Protein AF-0000000065871806 (afdb_homodimer)

Sequence (296 aa):
MTITQVKIKKLENFSGSLPEYATEHSAGMDLIAANEQPITIKAGEIQLIPTGIAIALPDSFEAQIRPRSGLAVKHGITVANSPGTIDADYRGEIKVILINLGKEDFVIEKGMRIAQMIIAKYERILWEESSSLTETMRGSGGFGSTGVMTITQVKIKKLENFSGSLPEYATEHSAGMDLIAANEQPITIKAGEIQLIPTGIAIALPDSFEAQIRPRSGLAVKHGITVANSPGTIDADYRGEIKVILINLGKEDFVIEKGMRIAQMIIAKYERILWEESSSLTETMRGSGGFGSTGV

Structure (mmCIF, N/CA/C/O backbone):
data_AF-0000000065871806-model_v1
#
loop_
_entity.id
_entity.type
_entity.pdbx_description
1 polymer "Deoxyuridine 5'-triphosphate nucleotidohydrolase"
#
loop_
_atom_site.group_PDB
_atom_site.id
_atom_site.type_symbol
_atom_site.label_atom_id
_atom_site.label_alt_id
_atom_site.label_comp_id
_atom_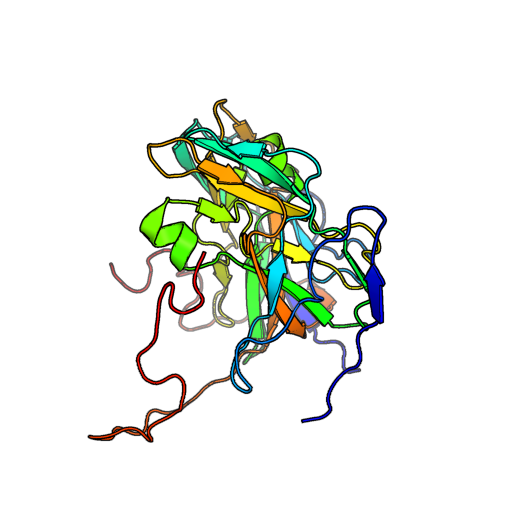site.label_asym_id
_atom_site.label_entity_id
_atom_site.label_seq_id
_atom_site.pdbx_PDB_ins_code
_atom_site.Cartn_x
_atom_site.Cartn_y
_atom_site.Cartn_z
_atom_site.occupancy
_atom_site.B_iso_or_equiv
_atom_site.auth_seq_id
_atom_site.auth_comp_id
_atom_site.auth_asym_id
_atom_site.auth_atom_id
_atom_site.pdbx_PDB_model_num
ATOM 1 N N . MET A 1 1 ? 26.094 -1.154 6.207 1 49.41 1 MET A N 1
ATOM 2 C CA . MET A 1 1 ? 24.906 -1.107 5.367 1 49.41 1 MET A CA 1
ATOM 3 C C . MET A 1 1 ? 25.016 -0.016 4.309 1 49.41 1 MET A C 1
ATOM 5 O O . MET A 1 1 ? 25.422 1.111 4.617 1 49.41 1 MET A O 1
ATOM 9 N N . THR A 1 2 ? 25.312 -0.424 3.105 1 59.78 2 THR A N 1
ATOM 10 C CA . THR A 1 2 ? 25.531 0.566 2.057 1 59.78 2 THR A CA 1
ATOM 11 C C . THR A 1 2 ? 24.359 1.535 1.977 1 59.78 2 THR A C 1
ATOM 13 O O . THR A 1 2 ? 23.203 1.113 1.952 1 59.78 2 THR A O 1
ATOM 16 N N . ILE A 1 3 ? 24.625 2.871 2.408 1 74.38 3 ILE A N 1
ATOM 17 C CA . ILE A 1 3 ? 23.609 3.924 2.359 1 74.38 3 ILE A CA 1
ATOM 18 C C . ILE A 1 3 ? 23.312 4.277 0.905 1 74.38 3 ILE A C 1
ATOM 20 O O . ILE A 1 3 ? 24.219 4.516 0.113 1 74.38 3 ILE A O 1
ATOM 24 N N . THR A 1 4 ? 22.078 4.02 0.419 1 86.06 4 THR A N 1
ATOM 25 C CA . THR A 1 4 ? 21.625 4.359 -0.923 1 86.06 4 THR A CA 1
ATOM 26 C C . THR A 1 4 ? 21.25 5.836 -1.013 1 86.06 4 THR A C 1
ATOM 28 O O . THR A 1 4 ? 20.547 6.359 -0.152 1 86.06 4 THR A O 1
ATOM 31 N N . GLN A 1 5 ? 21.844 6.516 -1.938 1 91.81 5 GLN A N 1
ATOM 32 C CA . GLN A 1 5 ? 21.547 7.93 -2.135 1 91.81 5 GLN A CA 1
ATOM 33 C C . GLN A 1 5 ? 20.281 8.109 -2.979 1 91.81 5 GLN A C 1
ATOM 35 O O . GLN A 1 5 ? 20.125 7.449 -4.008 1 91.81 5 GLN A O 1
ATOM 40 N N . VAL A 1 6 ? 19.391 8.938 -2.516 1 94.12 6 VAL A N 1
ATOM 41 C CA . VAL A 1 6 ? 18.156 9.242 -3.225 1 94.12 6 VAL A CA 1
ATOM 42 C C . VAL A 1 6 ? 18.062 10.742 -3.48 1 94.12 6 VAL A C 1
ATOM 44 O O . VAL A 1 6 ? 18.234 11.547 -2.562 1 94.12 6 VAL A O 1
ATOM 47 N N . LYS A 1 7 ? 17.875 11.125 -4.766 1 96.31 7 LYS A N 1
ATOM 48 C CA . LYS A 1 7 ? 17.688 12.539 -5.102 1 96.31 7 LYS A CA 1
ATOM 49 C C . LYS A 1 7 ? 16.312 13.031 -4.668 1 96.31 7 LYS A C 1
ATOM 51 O O . LYS A 1 7 ? 15.312 12.32 -4.824 1 96.31 7 LYS A O 1
ATOM 56 N N . ILE A 1 8 ? 16.25 14.195 -4.164 1 97.12 8 ILE A N 1
ATOM 57 C CA . ILE A 1 8 ? 15.008 14.836 -3.725 1 97.12 8 ILE A CA 1
ATOM 58 C C . ILE A 1 8 ? 14.969 16.281 -4.242 1 97.12 8 ILE A C 1
ATOM 60 O O . ILE A 1 8 ? 15.984 16.969 -4.227 1 97.12 8 ILE A O 1
ATOM 64 N N . LYS A 1 9 ? 13.75 16.672 -4.742 1 97.81 9 LYS A N 1
ATOM 65 C CA . LYS A 1 9 ? 13.523 18.031 -5.23 1 97.81 9 LYS A CA 1
ATOM 66 C C . LYS A 1 9 ? 12.5 18.766 -4.359 1 97.81 9 LYS A C 1
ATOM 68 O O . LYS A 1 9 ? 11.422 18.234 -4.082 1 97.81 9 LYS A O 1
ATOM 73 N N . LYS A 1 10 ? 12.875 19.969 -3.896 1 97.62 10 LYS A N 1
ATOM 74 C CA . LYS A 1 10 ? 11.922 20.859 -3.244 1 97.62 10 LYS A CA 1
ATOM 75 C C . LYS A 1 10 ? 11.086 21.609 -4.273 1 97.62 10 LYS A C 1
ATOM 77 O O . LYS A 1 10 ? 11.625 22.281 -5.16 1 97.62 10 LYS A O 1
ATOM 82 N N . LEU A 1 11 ? 9.828 21.516 -4.059 1 97.69 11 LEU A N 1
ATOM 83 C CA . LEU A 1 11 ? 8.938 22.203 -4.992 1 97.69 11 LEU A CA 1
ATOM 84 C C . LEU A 1 11 ? 8.562 23.594 -4.473 1 97.69 11 LEU A C 1
ATOM 86 O O . LEU A 1 11 ? 9.039 24.016 -3.414 1 97.69 11 LEU A O 1
ATOM 90 N N . GLU A 1 12 ? 7.723 24.297 -5.203 1 95.81 12 GLU A N 1
ATOM 91 C CA . GLU A 1 12 ? 7.402 25.688 -4.895 1 95.81 12 GLU A CA 1
ATOM 92 C C . GLU A 1 12 ? 6.703 25.812 -3.541 1 95.81 12 GLU A C 1
ATOM 94 O O . GLU A 1 12 ? 6.926 26.766 -2.803 1 95.81 12 GLU A O 1
ATOM 99 N N . ASN A 1 13 ? 5.953 24.797 -3.209 1 96 13 ASN A N 1
ATOM 100 C CA . ASN A 1 13 ? 5.152 24.859 -1.989 1 96 13 ASN A CA 1
ATOM 101 C C . ASN A 1 13 ? 5.867 24.203 -0.816 1 96 13 ASN A C 1
ATOM 103 O O . ASN A 1 13 ? 5.293 24.047 0.263 1 96 13 ASN A O 1
ATOM 107 N N . PHE A 1 14 ? 7.105 23.875 -1.05 1 94.5 14 PHE A N 1
ATOM 108 C CA . PHE A 1 14 ? 7.855 23.188 -0.009 1 94.5 14 PHE A CA 1
ATOM 109 C C . PHE A 1 14 ? 7.855 23.984 1.286 1 94.5 14 PHE A C 1
ATOM 111 O O . PHE A 1 14 ? 7.941 25.219 1.261 1 94.5 14 PHE A O 1
ATOM 118 N N . SER A 1 15 ? 7.738 23.172 2.412 1 87.12 15 SER A N 1
ATOM 119 C CA . SER A 1 15 ? 7.758 23.797 3.73 1 87.12 15 SER A CA 1
ATOM 120 C C . SER A 1 15 ? 8.57 22.969 4.723 1 87.12 15 SER A C 1
ATOM 122 O O . SER A 1 15 ? 8.508 21.75 4.711 1 87.12 15 SER A O 1
ATOM 124 N N . GLY A 1 16 ? 9.25 23.781 5.539 1 86 16 GLY A N 1
ATOM 125 C CA . GLY A 1 16 ? 9.93 23.094 6.633 1 86 16 GLY A CA 1
ATOM 126 C C . GLY A 1 16 ? 11.234 22.438 6.219 1 86 16 GLY A C 1
ATOM 127 O O . GLY A 1 16 ? 12.047 23.062 5.527 1 86 16 GLY A O 1
ATOM 128 N N . SER A 1 17 ? 11.445 21.266 6.734 1 88.88 17 SER A N 1
ATOM 129 C CA . SER A 1 17 ? 12.68 20.531 6.48 1 88.88 17 SER A CA 1
ATOM 130 C C . SER A 1 17 ? 12.422 19.297 5.617 1 88.88 17 SER A C 1
ATOM 132 O O . SER A 1 17 ? 11.273 18.859 5.488 1 88.88 17 SER A O 1
ATOM 134 N N . LEU A 1 18 ? 13.531 18.859 5.035 1 93.38 18 LEU A N 1
ATOM 135 C CA . LEU A 1 18 ? 13.438 17.594 4.324 1 93.38 18 LEU A CA 1
ATOM 136 C C . LEU A 1 18 ? 13.078 16.453 5.277 1 93.38 18 LEU A C 1
ATOM 138 O O . LEU A 1 18 ? 13.344 16.547 6.48 1 93.38 18 LEU A O 1
ATOM 142 N N . PRO A 1 19 ? 12.367 15.43 4.738 1 92.56 19 PRO A N 1
ATOM 143 C CA . PRO A 1 19 ? 12.078 14.281 5.598 1 92.56 19 PRO A CA 1
ATOM 144 C C . PRO A 1 19 ? 13.32 13.75 6.309 1 92.56 19 PRO A C 1
ATOM 146 O O . PRO A 1 19 ? 14.391 13.633 5.695 1 92.56 19 PRO A O 1
ATOM 149 N N . GLU A 1 20 ? 13.109 13.453 7.531 1 89 20 GLU A N 1
ATOM 150 C CA . GLU A 1 20 ? 14.234 12.992 8.336 1 89 20 GLU A CA 1
ATOM 151 C C . GLU A 1 20 ? 13.828 11.852 9.258 1 89 20 GLU A C 1
ATOM 153 O O . GLU A 1 20 ? 12.672 11.781 9.703 1 89 20 GLU A O 1
ATOM 158 N N . TYR A 1 21 ? 14.805 11.008 9.531 1 87.56 21 TYR A N 1
ATOM 159 C CA . TYR A 1 21 ? 14.617 9.977 10.539 1 87.56 21 TYR A CA 1
ATOM 160 C C . TYR A 1 21 ? 14.609 10.578 11.938 1 87.56 21 TYR A C 1
ATOM 162 O O . TYR A 1 21 ? 15.461 11.414 12.266 1 87.56 21 TYR A O 1
ATOM 170 N N . ALA A 1 22 ? 13.633 10.203 12.758 1 79.88 22 ALA A N 1
ATOM 171 C CA . ALA A 1 22 ? 13.578 10.734 14.125 1 79.88 22 ALA A CA 1
ATOM 172 C C . ALA A 1 22 ? 14.781 10.281 14.938 1 79.88 22 ALA A C 1
ATOM 174 O O . ALA A 1 22 ? 15.305 11.031 15.758 1 79.88 22 ALA A O 1
ATOM 175 N N . THR A 1 23 ? 15.188 9.062 14.766 1 78.56 23 THR A N 1
ATOM 176 C CA . THR A 1 23 ? 16.375 8.516 15.406 1 78.56 23 THR A CA 1
ATOM 177 C C . THR A 1 23 ? 17.172 7.672 14.422 1 78.56 23 THR A C 1
ATOM 179 O O . THR A 1 23 ? 16.703 7.379 13.32 1 78.56 23 THR A O 1
ATOM 182 N N . GLU A 1 24 ? 18.359 7.238 14.812 1 81.38 24 GLU A N 1
ATOM 183 C CA . GLU A 1 24 ? 19.203 6.402 13.969 1 81.38 24 GLU A CA 1
ATOM 184 C C . GLU A 1 24 ? 18.578 5.031 13.734 1 81.38 24 GLU A C 1
ATOM 186 O O . GLU A 1 24 ? 18.938 4.324 12.797 1 81.38 24 GLU A O 1
ATOM 191 N N . HIS A 1 25 ? 17.625 4.727 14.531 1 83.38 25 HIS A N 1
ATOM 192 C CA . HIS A 1 25 ? 17.031 3.402 14.43 1 83.38 25 HIS A CA 1
ATOM 193 C C . HIS A 1 25 ? 15.609 3.479 13.852 1 83.38 25 HIS A C 1
ATOM 195 O O . HIS A 1 25 ? 14.93 2.459 13.742 1 83.38 25 HIS A O 1
ATOM 201 N N . SER A 1 26 ? 15.25 4.695 13.484 1 84.31 26 SER A N 1
ATOM 202 C CA . SER A 1 26 ? 13.914 4.859 12.906 1 84.31 26 SER A CA 1
ATOM 203 C C . SER A 1 26 ? 13.836 4.25 11.516 1 84.31 26 SER A C 1
ATOM 205 O O . SER A 1 26 ? 14.773 4.367 10.719 1 84.31 26 SER A O 1
ATOM 207 N N . ALA A 1 27 ? 12.727 3.6 11.258 1 87.31 27 ALA A N 1
ATOM 208 C CA . ALA A 1 27 ? 12.508 3.039 9.922 1 87.31 27 ALA A CA 1
ATOM 209 C C . ALA A 1 27 ? 11.984 4.102 8.961 1 87.31 27 ALA A C 1
ATOM 211 O O . ALA A 1 27 ? 12.336 4.102 7.777 1 87.31 27 ALA A O 1
ATOM 212 N N . GLY A 1 28 ? 11.211 4.996 9.461 1 91.62 28 GLY A N 1
ATOM 213 C CA . GLY A 1 28 ? 10.523 5.938 8.594 1 91.62 28 GLY A CA 1
ATOM 214 C C . GLY A 1 28 ? 10.953 7.375 8.805 1 91.62 28 GLY A C 1
ATOM 215 O O . GLY A 1 28 ? 11.547 7.703 9.836 1 91.62 28 GLY A O 1
ATOM 216 N N . MET A 1 29 ? 10.648 8.227 7.746 1 94.19 29 MET A N 1
ATOM 217 C CA . MET A 1 29 ? 10.844 9.68 7.785 1 94.19 29 MET A CA 1
ATOM 218 C C . MET A 1 29 ? 9.5 10.406 7.801 1 94.19 29 MET A C 1
ATOM 220 O O . MET A 1 29 ? 8.602 10.078 7.023 1 94.19 29 MET A O 1
ATOM 224 N N . ASP A 1 30 ? 9.406 11.367 8.57 1 93.62 30 ASP A N 1
ATOM 225 C CA . ASP A 1 30 ? 8.148 12.102 8.656 1 93.62 30 ASP A CA 1
ATOM 226 C C . ASP A 1 30 ? 7.922 12.945 7.395 1 93.62 30 ASP A C 1
ATOM 228 O O . ASP A 1 30 ? 8.859 13.555 6.871 1 93.62 30 ASP A O 1
ATOM 232 N N . LEU A 1 31 ? 6.723 12.953 6.926 1 96.19 31 LEU A N 1
ATOM 233 C CA . LEU A 1 31 ? 6.289 13.82 5.84 1 96.19 31 LEU A CA 1
ATOM 234 C C . LEU A 1 31 ? 5.512 15.023 6.379 1 96.19 31 LEU A C 1
ATOM 236 O O . LEU A 1 31 ? 4.652 14.867 7.246 1 96.19 31 LEU A O 1
ATOM 240 N N . ILE A 1 32 ? 5.812 16.141 5.812 1 95.75 32 ILE A N 1
ATOM 241 C CA . ILE A 1 32 ? 5.266 17.391 6.312 1 95.75 32 ILE A CA 1
ATOM 242 C C . ILE A 1 32 ? 4.297 17.984 5.281 1 95.75 32 ILE A C 1
ATOM 244 O O . ILE A 1 32 ? 4.578 17.969 4.082 1 95.75 32 ILE A O 1
ATOM 248 N N . ALA A 1 33 ? 3.168 18.5 5.781 1 97.31 33 ALA A N 1
ATOM 249 C CA . ALA A 1 33 ? 2.172 19.125 4.922 1 97.31 33 ALA A CA 1
ATOM 250 C C . ALA A 1 33 ? 2.699 20.438 4.348 1 97.31 33 ALA A C 1
ATOM 252 O O . ALA A 1 33 ? 3.322 21.234 5.059 1 97.31 33 ALA A O 1
ATOM 253 N N . ALA A 1 34 ? 2.367 20.672 3.051 1 97.69 34 ALA A N 1
ATOM 254 C CA . ALA A 1 34 ? 2.842 21.875 2.373 1 97.69 34 ALA A CA 1
ATOM 255 C C . ALA A 1 34 ? 1.679 22.672 1.792 1 97.69 34 ALA A C 1
ATOM 257 O O . ALA A 1 34 ? 1.858 23.453 0.85 1 97.69 34 ALA A O 1
ATOM 258 N N . ASN A 1 35 ? 0.478 22.344 2.23 1 97.31 35 ASN A N 1
ATOM 259 C CA . ASN A 1 35 ? -0.676 23.109 1.754 1 97.31 35 ASN A CA 1
ATOM 260 C C . ASN A 1 35 ? -0.544 24.594 2.074 1 97.31 35 ASN A C 1
ATOM 262 O O . ASN A 1 35 ? -0.118 24.953 3.17 1 97.31 35 ASN A O 1
ATOM 266 N N . GLU A 1 36 ? -0.904 25.422 1.134 1 96.12 36 GLU A N 1
ATOM 267 C CA . GLU A 1 36 ? -0.811 26.875 1.305 1 96.12 36 GLU A CA 1
ATOM 268 C C . GLU A 1 36 ? -1.815 27.375 2.338 1 96.12 36 GLU A C 1
ATOM 270 O O . GLU A 1 36 ? -1.485 28.219 3.176 1 96.12 36 GLU A O 1
ATOM 275 N N . GLN A 1 37 ? -3.01 26.906 2.225 1 97.31 37 GLN A N 1
ATOM 276 C CA . GLN A 1 37 ? -4.074 27.219 3.172 1 97.31 37 GLN A CA 1
ATOM 277 C C . GLN A 1 37 ? -4.469 25.984 3.977 1 97.31 37 GLN A C 1
ATOM 279 O O . GLN A 1 37 ? -4.316 24.859 3.508 1 97.31 37 GLN A O 1
ATOM 284 N N . PRO A 1 38 ? -4.941 26.266 5.156 1 98.12 38 PRO A N 1
ATOM 285 C CA . PRO A 1 38 ? -5.41 25.125 5.941 1 98.12 38 PRO A CA 1
ATOM 286 C C . PRO A 1 38 ? -6.445 24.281 5.195 1 98.12 38 PRO A C 1
ATOM 288 O O . PRO A 1 38 ? -7.285 24.828 4.477 1 98.12 38 PRO A O 1
ATOM 291 N N . ILE A 1 39 ? -6.336 22.969 5.363 1 98.19 39 ILE A N 1
ATOM 292 C CA . ILE A 1 39 ? -7.285 22.047 4.762 1 98.19 39 ILE A CA 1
ATOM 293 C C . ILE A 1 39 ? -8.078 21.328 5.855 1 98.19 39 ILE A C 1
ATOM 295 O O . ILE A 1 39 ? -7.496 20.672 6.719 1 98.19 39 ILE A O 1
ATOM 299 N N . THR A 1 40 ? -9.344 21.422 5.844 1 98.62 40 THR A N 1
ATOM 300 C CA . THR A 1 40 ? -10.195 20.719 6.785 1 98.62 40 THR A CA 1
ATOM 301 C C . THR A 1 40 ? -10.609 19.359 6.227 1 98.62 40 THR A C 1
ATOM 303 O O . THR A 1 40 ? -11.094 19.266 5.094 1 98.62 40 THR A O 1
ATOM 306 N N . ILE A 1 41 ? -10.32 18.328 7.023 1 98 41 ILE A N 1
ATOM 307 C CA . ILE A 1 41 ? -10.852 17 6.719 1 98 41 ILE A CA 1
ATOM 308 C C . ILE A 1 41 ? -12.023 16.688 7.641 1 98 41 ILE A C 1
ATOM 310 O O . ILE A 1 41 ? -11.828 16.391 8.82 1 98 41 ILE A O 1
ATOM 314 N N . LYS A 1 42 ? -13.219 16.719 7.117 1 97.88 42 LYS A N 1
ATOM 315 C CA . LYS A 1 42 ? -14.391 16.406 7.93 1 97.88 42 LYS A CA 1
ATOM 316 C C . LYS A 1 42 ? -14.453 14.914 8.25 1 97.88 42 LYS A C 1
ATOM 318 O O . LYS A 1 42 ? -13.82 14.102 7.574 1 97.88 42 LYS A O 1
ATOM 323 N N . ALA A 1 43 ? -15.242 14.602 9.289 1 96.12 43 ALA A N 1
ATOM 324 C CA . ALA A 1 43 ? -15.438 13.188 9.617 1 96.12 43 ALA A CA 1
ATOM 325 C C . ALA A 1 43 ? -15.922 12.406 8.406 1 96.12 43 ALA A C 1
ATOM 327 O O . ALA A 1 43 ? -16.875 12.812 7.738 1 96.12 43 ALA A O 1
ATOM 328 N N . GLY A 1 44 ? -15.172 11.352 8.086 1 94.62 44 GLY A N 1
ATOM 329 C CA . GLY A 1 44 ? -15.57 10.492 6.984 1 94.62 44 GLY A CA 1
ATOM 330 C C . GLY A 1 44 ? -15.078 10.977 5.637 1 94.62 44 GLY A C 1
ATOM 331 O O . GLY A 1 44 ? -15.336 10.352 4.609 1 94.62 44 GLY A O 1
ATOM 332 N N . GLU A 1 45 ? -14.297 12.031 5.668 1 96.56 45 GLU A N 1
ATOM 333 C CA . GLU A 1 45 ? -13.867 12.609 4.395 1 96.56 45 GLU A CA 1
ATOM 334 C C . GLU A 1 45 ? -12.414 12.258 4.098 1 96.56 45 GLU A C 1
ATOM 336 O O . GLU A 1 45 ? -11.648 11.93 5.004 1 96.56 45 GLU A O 1
ATOM 341 N N . ILE A 1 46 ? -12.141 12.289 2.832 1 97 46 ILE A N 1
ATOM 342 C CA . ILE A 1 46 ? -10.797 12.055 2.318 1 97 46 ILE A CA 1
ATOM 343 C C . ILE A 1 46 ? -10.25 13.328 1.682 1 97 46 ILE A C 1
ATOM 345 O O . ILE A 1 46 ? -10.977 14.031 0.975 1 97 46 ILE A O 1
ATOM 349 N N . GLN A 1 47 ? -9.039 13.633 1.973 1 97.75 47 GLN A N 1
ATOM 350 C CA . GLN A 1 47 ? -8.359 14.766 1.362 1 97.75 47 GLN A CA 1
ATOM 351 C C . GLN A 1 47 ? -6.965 14.383 0.877 1 97.75 47 GLN A C 1
ATOM 353 O O . GLN A 1 47 ? -6.312 13.516 1.467 1 97.75 47 GLN A O 1
ATOM 358 N N . LEU A 1 48 ? -6.594 14.984 -0.217 1 97.56 48 LEU A N 1
ATOM 359 C CA . LEU A 1 48 ? -5.246 14.852 -0.755 1 97.56 48 LEU A CA 1
ATOM 360 C C . LEU A 1 48 ? -4.352 15.984 -0.274 1 97.56 48 LEU A C 1
ATOM 362 O O . LEU A 1 48 ? -4.598 17.156 -0.584 1 97.56 48 LEU A O 1
ATOM 366 N N . ILE A 1 49 ? -3.275 15.68 0.497 1 97.94 49 ILE A N 1
ATOM 367 C CA . ILE A 1 49 ? -2.447 16.703 1.129 1 97.94 49 ILE A CA 1
ATOM 368 C C . ILE A 1 49 ? -1.083 16.75 0.444 1 97.94 49 ILE A C 1
ATOM 370 O O . ILE A 1 49 ? -0.373 15.75 0.38 1 97.94 49 ILE A O 1
ATOM 374 N N . PRO A 1 50 ? -0.695 17.891 -0.058 1 98 50 PRO A N 1
ATOM 375 C CA . PRO A 1 50 ? 0.625 18.016 -0.68 1 98 50 PRO A CA 1
ATOM 376 C C . PRO A 1 50 ? 1.759 18.047 0.343 1 98 50 PRO A C 1
ATOM 378 O O . PRO A 1 50 ? 1.554 18.453 1.488 1 98 50 PRO A O 1
ATOM 381 N N . THR A 1 51 ? 2.969 17.609 -0.085 1 97.88 51 THR A N 1
ATOM 382 C CA . THR A 1 51 ? 4.117 17.609 0.814 1 97.88 51 THR A CA 1
ATOM 383 C C . THR A 1 51 ? 5.199 18.547 0.309 1 97.88 51 THR A C 1
ATO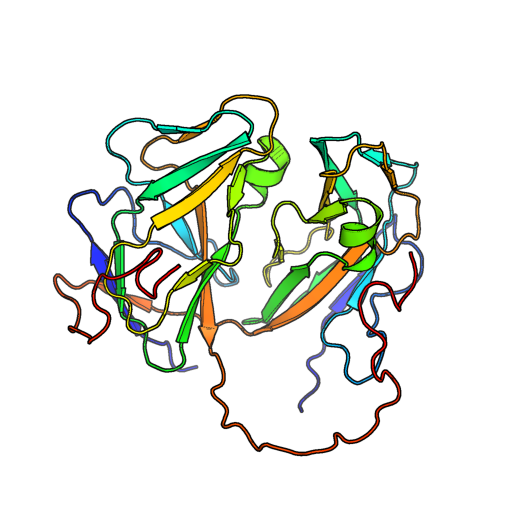M 385 O O . THR A 1 51 ? 6.164 18.844 1.022 1 97.88 51 THR A O 1
ATOM 388 N N . GLY A 1 52 ? 5.082 18.953 -0.985 1 97.81 52 GLY A N 1
ATOM 389 C CA . GLY A 1 52 ? 6.023 19.906 -1.534 1 97.81 52 GLY A CA 1
ATOM 390 C C . GLY A 1 52 ? 7.344 19.281 -1.952 1 97.81 52 GLY A C 1
ATOM 391 O O . GLY A 1 52 ? 8.336 19.984 -2.15 1 97.81 52 GLY A O 1
ATOM 392 N N . ILE A 1 53 ? 7.387 17.922 -2.057 1 97.62 53 ILE A N 1
ATOM 393 C CA . ILE A 1 53 ? 8.648 17.281 -2.436 1 97.62 53 ILE A CA 1
ATOM 394 C C . ILE A 1 53 ? 8.398 16.281 -3.553 1 97.62 53 ILE A C 1
ATOM 396 O O . ILE A 1 53 ? 7.293 15.75 -3.688 1 97.62 53 ILE A O 1
ATOM 400 N N . ALA A 1 54 ? 9.352 16.062 -4.355 1 98.06 54 ALA A N 1
ATOM 401 C CA . ALA A 1 54 ? 9.453 15 -5.348 1 98.06 54 ALA A CA 1
ATOM 402 C C . ALA A 1 54 ? 10.781 14.258 -5.211 1 98.06 54 ALA A C 1
ATOM 404 O O . ALA A 1 54 ? 11.805 14.852 -4.863 1 98.06 54 ALA A O 1
ATOM 405 N N . ILE A 1 55 ? 10.797 12.992 -5.469 1 96.88 55 ILE A N 1
ATOM 406 C CA . ILE A 1 55 ? 12.016 12.211 -5.273 1 96.88 55 ILE A CA 1
ATOM 407 C C . ILE A 1 55 ? 12.281 11.359 -6.512 1 96.88 55 ILE A C 1
ATOM 409 O O . ILE A 1 55 ? 11.398 11.18 -7.352 1 96.88 55 ILE A O 1
ATOM 413 N N . ALA A 1 56 ? 13.531 10.906 -6.617 1 96.56 56 ALA A N 1
ATOM 414 C CA . ALA A 1 56 ? 13.953 9.938 -7.625 1 96.56 56 ALA A CA 1
ATOM 415 C C . ALA A 1 56 ? 14.586 8.711 -6.977 1 96.56 56 ALA A C 1
ATOM 417 O O . ALA A 1 56 ? 15.781 8.719 -6.66 1 96.56 56 ALA A O 1
ATOM 418 N N . LEU A 1 57 ? 13.773 7.695 -6.812 1 94.75 57 LEU A N 1
ATOM 419 C CA . LEU A 1 57 ? 14.258 6.457 -6.211 1 94.75 57 LEU A CA 1
ATOM 420 C C . LEU A 1 57 ? 15.047 5.633 -7.223 1 94.75 57 LEU A C 1
ATOM 422 O O . LEU A 1 57 ? 14.742 5.656 -8.414 1 94.75 57 LEU A O 1
ATOM 426 N N . PRO A 1 58 ? 16.109 4.953 -6.746 1 92.94 58 PRO A N 1
ATOM 427 C CA . PRO A 1 58 ? 16.766 4.008 -7.652 1 92.94 58 PRO A CA 1
ATOM 428 C C . PRO A 1 58 ? 15.875 2.832 -8.039 1 92.94 58 PRO A C 1
ATOM 430 O O . PRO A 1 58 ? 14.875 2.57 -7.367 1 92.94 58 PRO A O 1
ATOM 433 N N . ASP A 1 59 ? 16.297 2.18 -9.086 1 90.19 59 ASP A N 1
ATOM 434 C CA . ASP A 1 59 ? 15.57 0.977 -9.492 1 90.19 59 ASP A CA 1
ATOM 435 C C . ASP A 1 59 ? 15.492 -0.031 -8.344 1 90.19 59 ASP A C 1
ATOM 437 O O . ASP A 1 59 ? 16.422 -0.143 -7.547 1 90.19 59 ASP A O 1
ATOM 441 N N . SER A 1 60 ? 14.344 -0.708 -8.188 1 91 60 SER A N 1
ATOM 442 C CA . SER A 1 60 ? 14.109 -1.795 -7.238 1 91 60 SER A CA 1
ATOM 443 C C . SER A 1 60 ? 13.75 -1.258 -5.859 1 91 60 SER A C 1
ATOM 445 O O . SER A 1 60 ? 13.648 -2.021 -4.895 1 91 60 SER A O 1
ATOM 447 N N . PHE A 1 61 ? 13.664 0.086 -5.852 1 93.81 61 PHE A N 1
ATOM 448 C CA . PHE A 1 61 ? 13.211 0.695 -4.605 1 93.81 61 PHE A CA 1
ATOM 449 C C . PHE A 1 61 ? 11.812 1.276 -4.762 1 93.81 61 PHE A C 1
ATOM 451 O O . PHE A 1 61 ? 11.414 1.663 -5.863 1 93.81 61 PHE A O 1
ATOM 458 N N . GLU A 1 62 ? 11.102 1.245 -3.643 1 95.5 62 GLU A N 1
ATOM 459 C CA . GLU A 1 62 ? 9.836 1.961 -3.5 1 95.5 62 GLU A CA 1
ATOM 460 C C . GLU A 1 62 ? 9.805 2.77 -2.205 1 95.5 62 GLU A C 1
ATOM 462 O O . GLU A 1 62 ? 10.609 2.537 -1.302 1 95.5 62 GLU A O 1
ATOM 467 N N . ALA A 1 63 ? 8.938 3.783 -2.254 1 96.44 63 ALA A N 1
ATOM 468 C CA . ALA A 1 63 ? 8.594 4.438 -0.997 1 96.44 63 ALA A CA 1
ATOM 469 C C . ALA A 1 63 ? 7.191 4.035 -0.54 1 96.44 63 ALA A C 1
ATOM 471 O O . ALA A 1 63 ? 6.266 3.953 -1.351 1 96.44 63 ALA A O 1
ATOM 472 N N . GLN A 1 64 ? 7.031 3.693 0.732 1 97.38 64 GLN A N 1
ATOM 473 C CA . GLN A 1 64 ? 5.758 3.391 1.373 1 97.38 64 GLN A CA 1
ATOM 474 C C . GLN A 1 64 ? 5.297 4.547 2.256 1 97.38 64 GLN A C 1
ATOM 476 O O . GLN A 1 64 ? 6.02 4.969 3.16 1 97.38 64 GLN A O 1
ATOM 481 N N . ILE A 1 65 ? 4.141 5.055 1.922 1 97.62 65 ILE A N 1
ATOM 482 C CA . ILE A 1 65 ? 3.545 6.094 2.75 1 97.62 65 ILE A CA 1
ATOM 483 C C . ILE A 1 65 ? 2.652 5.461 3.814 1 97.62 65 ILE A C 1
ATOM 485 O O . ILE A 1 65 ? 1.676 4.781 3.49 1 97.62 65 ILE A O 1
ATOM 489 N N . ARG A 1 66 ? 2.955 5.746 5.109 1 97 66 ARG A N 1
ATOM 490 C CA . ARG A 1 66 ? 2.279 5.09 6.223 1 97 66 ARG A CA 1
ATOM 491 C C . ARG A 1 66 ? 1.744 6.117 7.219 1 97 66 ARG A C 1
ATOM 493 O O . ARG A 1 66 ? 2.246 7.242 7.289 1 97 66 ARG A O 1
ATOM 500 N N . PRO A 1 67 ? 0.696 5.727 7.945 1 96.31 67 PRO A N 1
ATOM 501 C CA . PRO A 1 67 ? 0.122 6.648 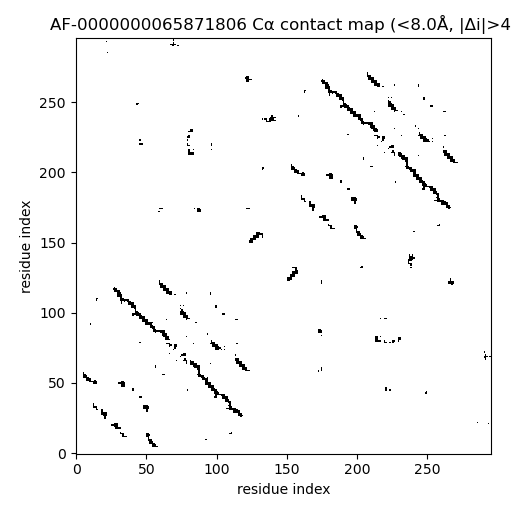8.93 1 96.31 67 PRO A CA 1
ATOM 502 C C . PRO A 1 67 ? 1.053 6.902 10.109 1 96.31 67 PRO A C 1
ATOM 504 O O . PRO A 1 67 ? 1.96 6.109 10.367 1 96.31 67 PRO A O 1
ATOM 507 N N . ARG A 1 68 ? 0.778 8.047 10.703 1 92.19 68 ARG A N 1
ATOM 508 C CA . ARG A 1 68 ? 1.381 8.305 12.008 1 92.19 68 ARG A CA 1
ATOM 509 C C . ARG A 1 68 ? 0.486 7.793 13.133 1 92.19 68 ARG A C 1
ATOM 511 O O . ARG A 1 68 ? -0.697 8.133 13.195 1 92.19 68 ARG A O 1
ATOM 518 N N . SER A 1 69 ? 1.079 7.121 14.016 1 90.12 69 SER A N 1
ATOM 519 C CA . SER A 1 69 ? 0.298 6.531 15.094 1 90.12 69 SER A CA 1
ATOM 520 C C . SER A 1 69 ? -0.378 7.609 15.938 1 90.12 69 SER A C 1
ATOM 522 O O . SER A 1 69 ? -1.532 7.453 16.344 1 90.12 69 SER A O 1
ATOM 524 N N . GLY A 1 70 ? 0.283 8.688 16.219 1 88.19 70 GLY A N 1
ATOM 525 C CA . GLY A 1 70 ? -0.276 9.75 17.031 1 88.19 70 GLY A CA 1
ATOM 526 C C . GLY A 1 70 ? -1.525 10.375 16.438 1 88.19 70 GLY A C 1
ATOM 527 O O . GLY A 1 70 ? -2.504 10.617 17.141 1 88.19 70 GLY A O 1
ATOM 528 N N . LEU A 1 71 ? -1.535 10.617 15.18 1 92.44 71 LEU A N 1
ATOM 529 C CA . LEU A 1 71 ? -2.693 11.188 14.5 1 92.44 71 LEU A CA 1
ATOM 530 C C . LEU A 1 71 ? -3.855 10.195 14.484 1 92.44 71 LEU A C 1
ATOM 532 O O . LEU A 1 71 ? -5.012 10.594 14.648 1 92.44 71 LEU A O 1
ATOM 536 N N . ALA A 1 72 ? -3.465 8.938 14.328 1 92.94 72 ALA A N 1
ATOM 537 C CA . ALA A 1 72 ? -4.492 7.906 14.258 1 92.94 72 ALA A CA 1
ATOM 538 C C . ALA A 1 72 ? -5.18 7.715 15.602 1 92.94 72 ALA A C 1
ATOM 540 O O . ALA A 1 72 ? -6.41 7.73 15.688 1 92.94 72 ALA A O 1
ATOM 541 N N . VAL A 1 73 ? -4.418 7.57 16.656 1 91.31 73 VAL A N 1
ATOM 542 C CA . VAL A 1 73 ? -4.969 7.238 17.953 1 91.31 73 VAL A CA 1
ATOM 543 C C . VAL A 1 73 ? -5.711 8.445 18.531 1 91.31 73 VAL A C 1
ATOM 545 O O . VAL A 1 73 ? -6.785 8.305 19.109 1 91.31 73 VAL A O 1
ATOM 548 N N . LYS A 1 74 ? -5.215 9.656 18.266 1 91.88 74 LYS A N 1
ATOM 549 C CA . LYS A 1 74 ? -5.773 10.844 18.891 1 91.88 74 LYS A CA 1
ATOM 550 C C . LYS A 1 74 ? -6.941 11.406 18.094 1 91.88 74 LYS A C 1
ATOM 552 O O . LYS A 1 74 ? -7.902 11.922 18.656 1 91.88 74 LYS A O 1
ATOM 557 N N . HIS A 1 75 ? -6.852 11.273 16.766 1 95 75 HIS A N 1
ATOM 558 C CA . HIS A 1 75 ? -7.801 12.031 15.953 1 95 75 HIS A CA 1
ATOM 559 C C . HIS A 1 75 ? -8.477 11.141 14.914 1 95 75 HIS A C 1
ATOM 561 O O . HIS A 1 75 ? -9.383 11.586 14.203 1 95 75 HIS A O 1
ATOM 567 N N . GLY A 1 76 ? -8.047 9.922 14.758 1 96.12 76 GLY A N 1
ATOM 568 C CA . GLY A 1 76 ? -8.609 9.031 13.758 1 96.12 76 GLY A CA 1
ATOM 569 C C . GLY A 1 76 ? -8.141 9.336 12.352 1 96.12 76 GLY A C 1
ATOM 570 O O . GLY A 1 76 ? -8.773 8.922 11.375 1 96.12 76 GLY A O 1
ATOM 571 N N . ILE A 1 77 ? -7.07 10.102 12.258 1 96.62 77 ILE A N 1
ATOM 572 C CA . ILE A 1 77 ? -6.52 10.461 10.953 1 96.62 77 ILE A CA 1
ATOM 573 C C . ILE A 1 77 ? -5.547 9.383 10.492 1 96.62 77 ILE A C 1
ATOM 575 O O . ILE A 1 77 ? -4.594 9.047 11.203 1 96.62 77 ILE A O 1
ATOM 579 N N . THR A 1 78 ? -5.824 8.836 9.344 1 96.94 78 THR A N 1
ATOM 580 C CA . THR A 1 78 ? -4.957 7.793 8.812 1 96.94 78 THR A CA 1
ATOM 581 C C . THR A 1 78 ? -4.812 7.926 7.301 1 96.94 78 THR A C 1
ATOM 583 O O . THR A 1 78 ? -5.398 8.828 6.691 1 96.94 78 THR A O 1
ATOM 586 N N . VAL A 1 79 ? -3.906 7.18 6.727 1 97.62 79 VAL A N 1
ATOM 587 C CA . VAL A 1 79 ? -3.684 7.145 5.285 1 97.62 79 VAL A CA 1
ATOM 588 C C . VAL A 1 79 ? -4.672 6.18 4.633 1 97.62 79 VAL A C 1
ATOM 590 O O . VAL A 1 79 ? -4.691 4.988 4.953 1 97.62 79 VAL A O 1
ATOM 593 N N . ALA A 1 80 ? -5.441 6.672 3.697 1 95.75 80 ALA A N 1
ATOM 594 C CA . ALA A 1 80 ? -6.566 5.93 3.135 1 95.75 80 ALA A CA 1
ATOM 595 C C . ALA A 1 80 ? -6.082 4.73 2.326 1 95.75 80 ALA A C 1
ATOM 597 O O . ALA A 1 80 ? -6.785 3.721 2.223 1 95.75 80 ALA A O 1
ATOM 598 N N . ASN A 1 81 ? -4.945 4.836 1.78 1 96 81 ASN A N 1
ATOM 599 C CA . ASN A 1 81 ? -4.383 3.768 0.96 1 96 81 ASN A CA 1
ATOM 600 C C . ASN A 1 81 ? -3.092 3.217 1.562 1 96 81 ASN A C 1
ATOM 602 O O . ASN A 1 81 ? -2.145 2.912 0.837 1 96 81 ASN A O 1
ATOM 606 N N . SER A 1 82 ? -3.041 3.053 2.789 1 94.94 82 SER A N 1
ATOM 607 C CA . SER A 1 82 ? -1.843 2.611 3.496 1 94.94 82 SER A CA 1
ATOM 608 C C . SER A 1 82 ? -1.552 1.14 3.223 1 94.94 82 SER A C 1
ATOM 610 O O . SER A 1 82 ? -2.43 0.288 3.379 1 94.94 82 SER A O 1
ATOM 612 N N . PRO A 1 83 ? -0.322 0.746 3.018 1 96.62 83 PRO A N 1
ATOM 613 C CA . PRO A 1 83 ? 0.695 1.712 2.598 1 96.62 83 PRO A CA 1
ATOM 614 C C . PRO A 1 83 ? 0.452 2.248 1.188 1 96.62 83 PRO A C 1
ATOM 616 O O . PRO A 1 83 ? 0.035 1.498 0.302 1 96.62 83 PRO A O 1
ATOM 619 N N . GLY A 1 84 ? 0.543 3.547 1.087 1 96.44 84 GLY A N 1
ATOM 620 C CA . GLY A 1 84 ? 0.645 4.109 -0.251 1 96.44 84 GLY A CA 1
ATOM 621 C C . GLY A 1 84 ? 1.972 3.809 -0.925 1 96.44 84 GLY A C 1
ATOM 622 O O . GLY A 1 84 ? 3.021 3.834 -0.279 1 96.44 84 GLY A O 1
ATOM 623 N N . THR A 1 85 ? 1.925 3.531 -2.191 1 95.62 85 THR A N 1
ATOM 624 C CA . THR A 1 85 ? 3.133 3.15 -2.916 1 95.62 85 THR A CA 1
ATOM 625 C C . THR A 1 85 ? 3.594 4.285 -3.828 1 95.62 85 THR A C 1
ATOM 627 O O . THR A 1 85 ? 2.803 4.832 -4.598 1 95.62 85 THR A O 1
ATOM 630 N N . ILE A 1 86 ? 4.832 4.664 -3.68 1 95.75 86 ILE A N 1
ATOM 631 C CA . ILE A 1 86 ? 5.516 5.555 -4.613 1 95.75 86 ILE A CA 1
ATOM 632 C C . ILE A 1 86 ? 6.531 4.758 -5.434 1 95.75 86 ILE A C 1
ATOM 634 O O . ILE A 1 86 ? 7.512 4.25 -4.891 1 95.75 86 ILE A O 1
ATOM 638 N N . ASP A 1 87 ? 6.309 4.719 -6.711 1 95.31 87 ASP A N 1
ATOM 639 C CA . ASP A 1 87 ? 7.164 3.955 -7.609 1 95.31 87 ASP A CA 1
ATOM 640 C C . ASP A 1 87 ? 8.477 4.695 -7.883 1 95.31 87 ASP A C 1
ATOM 642 O O . ASP A 1 87 ? 8.531 5.922 -7.781 1 95.31 87 ASP A O 1
ATOM 646 N N . ALA A 1 88 ? 9.43 3.941 -8.375 1 93.94 88 ALA A N 1
ATOM 647 C CA . ALA A 1 88 ? 10.766 4.477 -8.633 1 93.94 88 ALA A CA 1
ATOM 648 C C . ALA A 1 88 ? 10.742 5.473 -9.789 1 93.94 88 ALA A C 1
ATOM 650 O O . ALA A 1 88 ? 11.578 6.379 -9.852 1 93.94 88 ALA A O 1
ATOM 651 N N . ASP A 1 89 ? 9.805 5.379 -10.688 1 92.69 89 ASP A N 1
ATOM 652 C CA . ASP A 1 89 ? 9.789 6.242 -11.859 1 92.69 89 ASP A CA 1
ATOM 653 C C . ASP A 1 89 ? 8.82 7.406 -11.68 1 92.69 89 ASP A C 1
ATOM 655 O O . ASP A 1 89 ? 8.57 8.164 -12.617 1 92.69 89 ASP A O 1
ATOM 659 N N . TYR A 1 90 ? 8.195 7.434 -10.516 1 95 90 TYR A N 1
ATOM 660 C CA . TYR A 1 90 ? 7.34 8.578 -10.242 1 95 90 TYR A CA 1
ATOM 661 C C . TYR A 1 90 ? 8.164 9.836 -9.992 1 95 90 TYR A C 1
ATOM 663 O O . TYR A 1 90 ? 9.125 9.812 -9.219 1 95 90 TYR A O 1
ATOM 671 N N . ARG A 1 91 ? 7.789 10.961 -10.648 1 96.88 91 ARG A N 1
ATOM 672 C CA . ARG A 1 91 ? 8.555 12.195 -10.531 1 96.88 91 ARG A CA 1
ATOM 673 C C . ARG A 1 91 ? 7.66 13.359 -10.102 1 96.88 91 ARG A C 1
ATOM 675 O O . ARG A 1 91 ? 8.102 14.508 -10.07 1 96.88 91 ARG A O 1
ATOM 682 N N . GLY A 1 92 ? 6.41 13.062 -9.805 1 96.31 92 GLY A N 1
ATOM 683 C CA . GLY A 1 92 ? 5.492 14.086 -9.336 1 96.31 92 GLY A CA 1
ATOM 684 C C . GLY A 1 92 ? 5.613 14.367 -7.852 1 96.31 92 GLY A C 1
ATOM 685 O O . GLY A 1 92 ? 6.41 13.734 -7.16 1 96.31 92 GLY A O 1
ATOM 686 N N . GLU A 1 93 ? 4.832 15.344 -7.422 1 98.19 93 GLU A N 1
ATOM 687 C CA . GLU A 1 93 ? 4.793 15.648 -5.992 1 98.19 93 GLU A CA 1
ATOM 688 C C . GLU A 1 93 ? 4.227 14.484 -5.195 1 98.19 93 GLU A C 1
ATOM 690 O O . GLU A 1 93 ? 3.199 13.914 -5.566 1 98.19 93 GLU A O 1
ATOM 695 N N . ILE A 1 94 ? 4.992 14.102 -4.184 1 97.69 94 ILE A N 1
ATOM 696 C CA . ILE A 1 94 ? 4.422 13.148 -3.234 1 97.69 94 ILE A CA 1
ATOM 697 C C . ILE A 1 94 ? 3.266 13.805 -2.48 1 97.69 94 ILE A C 1
ATOM 699 O O . ILE A 1 94 ? 3.434 14.867 -1.881 1 97.69 94 ILE A O 1
ATOM 703 N N . LYS A 1 95 ? 2.127 13.211 -2.584 1 98.06 95 LYS A N 1
ATOM 704 C CA . LYS A 1 95 ? 0.954 13.625 -1.82 1 98.06 95 LYS A CA 1
ATOM 705 C C . LYS A 1 95 ? 0.43 12.484 -0.956 1 98.06 95 LYS A C 1
ATOM 707 O O . LYS A 1 95 ? 0.652 11.312 -1.265 1 98.06 95 LYS A O 1
ATOM 712 N N . VAL A 1 96 ? -0.214 12.891 0.094 1 98.31 96 VAL A N 1
ATOM 713 C CA . VAL A 1 96 ? -0.712 11.914 1.052 1 98.31 96 VAL A CA 1
ATOM 714 C C . VAL A 1 96 ? -2.238 11.914 1.053 1 98.31 96 VAL A C 1
ATOM 716 O O . VAL A 1 96 ? -2.861 12.969 1.206 1 98.31 96 VAL A O 1
ATOM 719 N N . ILE A 1 97 ? -2.797 10.719 0.86 1 97.94 97 ILE A N 1
ATOM 720 C CA . ILE A 1 97 ? -4.25 10.578 0.92 1 97.94 97 ILE A CA 1
ATOM 721 C C . ILE A 1 97 ? -4.68 10.289 2.355 1 97.94 97 ILE A C 1
ATOM 723 O O . ILE A 1 97 ? -4.562 9.156 2.826 1 97.94 97 ILE A O 1
ATOM 727 N N . LEU A 1 98 ? -5.258 11.328 2.969 1 98.25 98 LEU A N 1
ATOM 728 C CA . LEU A 1 98 ? -5.68 11.172 4.355 1 98.25 98 LEU A CA 1
ATOM 729 C C . LEU A 1 98 ? -7.191 10.992 4.449 1 98.25 98 LEU A C 1
ATOM 731 O O . LEU A 1 98 ? -7.941 11.594 3.678 1 98.25 98 LEU A O 1
ATOM 735 N N . ILE A 1 99 ? -7.559 10.195 5.359 1 97.69 99 ILE A N 1
ATOM 736 C CA . ILE A 1 99 ? -8.969 10.047 5.699 1 97.69 99 ILE A CA 1
ATOM 737 C C . ILE A 1 99 ? -9.172 10.312 7.188 1 97.69 99 ILE A C 1
ATOM 739 O O . ILE A 1 99 ? -8.328 9.945 8.008 1 97.69 99 ILE A O 1
ATOM 743 N N . ASN A 1 100 ? -10.289 10.93 7.52 1 98 100 ASN A N 1
ATOM 744 C CA . ASN A 1 100 ? -10.703 11.18 8.898 1 98 100 ASN A CA 1
ATOM 745 C C . ASN A 1 100 ? -11.719 10.148 9.375 1 98 100 ASN A C 1
ATOM 747 O O . ASN A 1 100 ? -12.906 10.242 9.047 1 98 100 ASN A O 1
ATOM 751 N N . LEU A 1 101 ? -11.281 9.203 10.125 1 95.69 101 LEU A N 1
ATOM 752 C CA . LEU A 1 101 ? -12.156 8.18 10.672 1 95.69 101 LEU A CA 1
ATOM 753 C C . LEU A 1 101 ? -12.625 8.562 12.078 1 95.69 101 LEU A C 1
ATOM 755 O O . LEU A 1 101 ? -13.305 7.781 12.742 1 95.69 101 LEU A O 1
ATOM 759 N N . GLY A 1 102 ? -12.203 9.695 12.477 1 95.25 102 GLY A N 1
ATOM 760 C CA . GLY A 1 102 ? -12.648 10.234 13.75 1 95.25 102 GLY A CA 1
ATOM 761 C C . GLY A 1 102 ? -14.039 10.828 13.695 1 95.25 102 GLY A C 1
ATOM 762 O O . GLY A 1 102 ? -14.75 10.664 12.695 1 95.25 102 GLY A O 1
ATOM 763 N N . LYS A 1 103 ? -14.438 11.453 14.766 1 95.56 103 LYS A N 1
ATOM 764 C CA . LYS A 1 103 ? -15.789 12 14.898 1 95.56 103 LYS A CA 1
ATOM 765 C C . LYS A 1 103 ? -15.789 13.516 14.703 1 95.56 103 LYS A C 1
ATOM 767 O O . LYS A 1 103 ? -16.844 14.117 14.461 1 95.56 103 LYS A O 1
ATOM 772 N N . GLU A 1 104 ? -14.625 14.117 14.828 1 97.31 104 GLU A N 1
ATOM 773 C CA . GLU A 1 104 ? -14.523 15.57 14.727 1 97.31 104 GLU A CA 1
ATOM 774 C C . GLU A 1 104 ? -13.711 15.977 13.5 1 97.31 104 GLU A C 1
ATOM 776 O O . GLU A 1 104 ? -12.852 15.234 13.039 1 97.31 104 GLU A O 1
ATOM 781 N N . ASP A 1 105 ? -14.039 17.172 13.078 1 98.19 105 ASP A N 1
ATOM 782 C CA . ASP A 1 105 ? -13.234 17.734 12 1 98.19 105 ASP A CA 1
ATOM 783 C C . ASP A 1 105 ? -11.773 17.875 12.422 1 98.19 105 ASP A C 1
ATOM 785 O O . ASP A 1 105 ? -11.477 18.125 13.594 1 98.19 105 ASP A O 1
ATOM 789 N N . PHE A 1 106 ? -10.922 17.688 11.477 1 98.12 106 PHE A N 1
ATOM 790 C CA . PHE A 1 106 ? -9.492 17.844 11.711 1 98.12 106 PHE A CA 1
ATOM 791 C C . PHE A 1 106 ? -8.875 18.812 10.711 1 98.12 106 PHE A C 1
ATOM 793 O O . PHE A 1 106 ? -9.094 18.688 9.5 1 98.12 106 PHE A O 1
ATOM 800 N N . VAL A 1 107 ? -8.094 19.703 11.18 1 98.56 107 VAL A N 1
ATOM 801 C CA . VAL A 1 107 ? -7.52 20.719 10.312 1 98.56 107 VAL A CA 1
ATOM 802 C C . VAL A 1 107 ? -6.035 20.438 10.094 1 98.56 107 VAL A C 1
ATOM 804 O O . VAL A 1 107 ? -5.273 20.297 11.055 1 98.56 107 VAL A O 1
ATOM 807 N N . ILE A 1 108 ? -5.672 20.297 8.797 1 97.81 108 ILE A N 1
ATOM 808 C CA . ILE A 1 108 ? -4.27 20.172 8.422 1 97.81 108 ILE A CA 1
ATOM 809 C C . ILE A 1 108 ? -3.664 21.547 8.18 1 97.81 108 ILE A C 1
ATOM 811 O O . ILE A 1 108 ? -4.09 22.281 7.273 1 97.81 108 ILE A O 1
ATOM 815 N N . GLU A 1 109 ? -2.695 21.875 8.945 1 96.88 109 GLU A N 1
ATOM 816 C CA . GLU A 1 109 ? -1.956 23.125 8.766 1 96.88 109 GLU A CA 1
ATOM 817 C C . GLU A 1 109 ? -0.615 22.875 8.086 1 96.88 109 GLU A C 1
ATOM 819 O O . GLU A 1 109 ? -0.04 21.797 8.203 1 96.88 109 GLU A O 1
ATOM 824 N N . LYS A 1 110 ? -0.162 23.969 7.453 1 96.38 110 LYS A N 1
ATOM 825 C CA . LYS A 1 110 ? 1.181 23.906 6.883 1 96.38 110 LYS A CA 1
ATOM 826 C C . LYS A 1 110 ? 2.217 23.578 7.953 1 96.38 110 LYS A C 1
ATOM 828 O O . LYS A 1 110 ? 2.17 24.141 9.055 1 96.38 110 LYS A O 1
ATOM 833 N N . GLY A 1 111 ? 3.113 22.578 7.594 1 94.88 111 GLY A N 1
ATOM 834 C CA . GLY A 1 111 ? 4.184 22.266 8.531 1 94.88 111 GLY A CA 1
ATOM 835 C C . GLY A 1 111 ? 3.865 21.078 9.43 1 94.88 111 GLY A C 1
ATOM 836 O O . GLY A 1 111 ? 4.742 20.578 10.125 1 94.88 111 GLY A O 1
ATOM 837 N N . MET A 1 112 ? 2.672 20.578 9.422 1 95.06 112 MET A N 1
ATOM 838 C CA . MET A 1 112 ? 2.26 19.453 10.25 1 95.06 112 MET A CA 1
ATOM 839 C C . MET A 1 112 ? 2.85 18.141 9.719 1 95.06 112 MET A C 1
ATOM 841 O O . MET A 1 112 ? 2.873 17.922 8.508 1 95.06 112 MET A O 1
ATOM 845 N N . ARG A 1 113 ? 3.332 17.281 10.656 1 94.62 113 ARG A N 1
ATOM 846 C CA . ARG A 1 113 ? 3.705 15.922 10.273 1 94.62 113 ARG A CA 1
ATOM 847 C C . ARG A 1 113 ? 2.471 15.062 10.023 1 94.62 113 ARG A C 1
ATOM 849 O O . ARG A 1 113 ? 1.721 14.766 10.953 1 94.62 113 ARG A O 1
ATOM 856 N N . ILE A 1 114 ? 2.287 14.594 8.828 1 96.06 114 ILE A N 1
ATOM 857 C CA . ILE A 1 114 ? 0.979 14.047 8.484 1 96.06 114 ILE A CA 1
ATOM 858 C C . ILE A 1 114 ? 1.114 12.562 8.156 1 96.06 114 ILE A C 1
ATOM 860 O O . ILE A 1 114 ? 0.119 11.836 8.117 1 96.06 114 ILE A O 1
ATOM 864 N N . ALA A 1 115 ? 2.271 12.078 7.879 1 96.62 115 ALA A N 1
ATOM 865 C CA . ALA A 1 115 ? 2.562 10.688 7.531 1 96.62 115 ALA A CA 1
ATOM 866 C C . ALA A 1 115 ? 4.047 10.375 7.719 1 96.62 115 ALA A C 1
ATOM 868 O O . ALA A 1 115 ? 4.816 11.227 8.156 1 96.62 115 ALA A O 1
ATOM 869 N N . GLN A 1 116 ? 4.367 9.141 7.504 1 95.94 116 GLN A N 1
ATOM 870 C CA . GLN A 1 116 ? 5.77 8.742 7.453 1 95.94 116 GLN A CA 1
ATOM 871 C C . GLN A 1 116 ? 6.066 7.941 6.191 1 95.94 116 GLN A C 1
ATOM 873 O O . GLN A 1 116 ? 5.191 7.246 5.668 1 95.94 116 GLN A O 1
ATOM 878 N N . MET A 1 117 ? 7.273 8.133 5.75 1 96.88 117 MET A N 1
ATOM 879 C CA . MET A 1 117 ? 7.742 7.477 4.535 1 96.88 117 MET A CA 1
ATOM 880 C C . MET A 1 117 ? 8.828 6.457 4.852 1 96.88 117 MET A C 1
ATOM 882 O O . MET A 1 117 ? 9.805 6.773 5.543 1 96.88 117 MET A O 1
ATOM 886 N N . ILE A 1 118 ? 8.664 5.246 4.398 1 95.81 118 ILE A N 1
ATOM 887 C CA . ILE A 1 118 ? 9.656 4.188 4.535 1 95.81 118 ILE A CA 1
ATOM 888 C C . ILE A 1 118 ? 10.172 3.781 3.156 1 95.81 118 ILE A C 1
ATOM 890 O O . ILE A 1 118 ? 9.383 3.551 2.236 1 95.81 118 ILE A O 1
ATOM 894 N N . ILE A 1 119 ? 11.492 3.807 2.992 1 94.88 119 ILE A N 1
ATOM 895 C CA . ILE A 1 119 ? 12.109 3.326 1.761 1 94.88 119 ILE A CA 1
ATOM 896 C C . ILE A 1 119 ? 12.398 1.83 1.877 1 94.88 119 ILE A C 1
ATOM 898 O O . ILE A 1 119 ? 12.969 1.376 2.871 1 94.88 119 ILE A O 1
ATOM 902 N N . ALA A 1 120 ? 11.898 1.082 0.867 1 93.75 120 ALA A N 1
ATOM 903 C CA . ALA A 1 120 ? 12.07 -0.368 0.894 1 93.75 120 ALA A CA 1
ATOM 904 C C . ALA A 1 120 ? 12.445 -0.902 -0.486 1 93.75 120 ALA A C 1
ATOM 906 O O . ALA A 1 120 ? 12.172 -0.257 -1.502 1 93.75 120 ALA A O 1
ATOM 907 N N . LYS A 1 121 ? 13.117 -2.051 -0.471 1 92.19 121 LYS A N 1
ATOM 908 C CA . LYS A 1 121 ? 13.352 -2.775 -1.717 1 92.19 121 LYS A CA 1
ATOM 909 C C . LYS A 1 121 ? 12.195 -3.711 -2.039 1 92.19 121 LYS A C 1
ATOM 911 O O . LYS A 1 121 ? 11.484 -4.168 -1.136 1 92.19 121 LYS A O 1
ATOM 916 N N . TYR A 1 122 ? 11.891 -3.844 -3.238 1 91.19 122 TYR A N 1
ATOM 917 C CA . TYR A 1 122 ? 10.945 -4.852 -3.705 1 91.19 122 TYR A CA 1
ATOM 918 C C . TYR A 1 122 ? 11.594 -5.77 -4.738 1 91.19 122 TYR A C 1
ATOM 920 O O . TYR A 1 122 ? 12.711 -5.508 -5.195 1 91.19 122 TYR A O 1
ATOM 928 N N . GLU A 1 123 ? 10.945 -6.859 -5.008 1 90.38 123 GLU A N 1
ATOM 929 C CA . GLU A 1 123 ? 11.43 -7.828 -5.98 1 90.38 123 GLU A CA 1
ATOM 930 C C . GLU A 1 123 ? 10.57 -7.828 -7.242 1 90.38 123 GLU A C 1
ATOM 932 O O . GLU A 1 123 ? 9.367 -7.582 -7.176 1 90.38 123 GLU A O 1
ATOM 937 N N . ARG A 1 124 ? 11.195 -8.031 -8.289 1 91.12 124 ARG A N 1
ATOM 938 C CA . ARG A 1 124 ? 10.469 -8.273 -9.531 1 91.12 124 ARG A CA 1
ATOM 939 C C . ARG A 1 124 ? 10.5 -9.758 -9.906 1 91.12 124 ARG A C 1
ATOM 941 O O . ARG A 1 124 ? 11.492 -10.445 -9.656 1 91.12 124 ARG A O 1
ATOM 948 N N . ILE A 1 125 ? 9.375 -10.125 -10.539 1 91.62 125 ILE A N 1
ATOM 949 C CA . ILE A 1 125 ? 9.289 -11.539 -10.883 1 91.62 125 ILE A CA 1
ATOM 950 C C . ILE A 1 125 ? 8.812 -11.688 -12.328 1 91.62 125 ILE A C 1
ATOM 952 O O . ILE A 1 125 ? 8.391 -10.719 -12.953 1 91.62 125 ILE A O 1
ATOM 956 N N . LEU A 1 126 ? 9.055 -12.883 -12.867 1 92.69 126 LEU A N 1
ATOM 957 C CA . LEU A 1 126 ? 8.477 -13.328 -14.125 1 92.69 126 LEU A CA 1
ATOM 958 C C . LEU A 1 126 ? 7.473 -14.461 -13.898 1 92.69 126 LEU A C 1
ATOM 960 O O . LEU A 1 126 ? 7.727 -15.367 -13.109 1 92.69 126 LEU A O 1
ATOM 964 N N . TRP A 1 127 ? 6.371 -14.32 -14.578 1 94.62 127 TRP A N 1
ATOM 965 C CA . TRP A 1 127 ? 5.359 -15.359 -14.414 1 94.62 127 TRP A CA 1
ATOM 966 C C . TRP A 1 127 ? 5.742 -16.609 -15.203 1 94.62 127 TRP A C 1
ATOM 968 O O . TRP A 1 127 ? 6.238 -16.516 -16.328 1 94.62 127 TRP A O 1
ATOM 978 N N . GLU A 1 128 ? 5.543 -17.688 -14.672 1 95.38 128 GLU A N 1
ATOM 979 C CA . GLU A 1 128 ? 5.484 -18.984 -15.336 1 95.38 128 GLU A CA 1
ATOM 980 C C . GLU A 1 128 ? 4.086 -19.578 -15.242 1 95.38 128 GLU A C 1
ATOM 982 O O . GLU A 1 128 ? 3.699 -20.109 -14.203 1 95.38 128 GLU A O 1
ATOM 987 N N . GLU A 1 129 ? 3.363 -19.453 -16.375 1 95.44 129 GLU A N 1
ATOM 988 C CA . GLU A 1 129 ? 2.002 -19.969 -16.359 1 95.44 129 GLU A CA 1
ATOM 989 C C . GLU A 1 129 ? 2 -21.5 -16.234 1 95.44 129 GLU A C 1
ATOM 991 O O . GLU A 1 129 ? 2.797 -22.188 -16.875 1 95.44 129 GLU A O 1
ATOM 996 N N . SER A 1 130 ? 1.087 -21.953 -15.305 1 95.06 130 SER A N 1
ATOM 997 C CA . SER A 1 130 ? 0.979 -23.391 -15.086 1 95.06 130 SER A CA 1
ATOM 998 C C . SER A 1 130 ? -0.465 -23.797 -14.82 1 95.06 130 SER A C 1
ATOM 1000 O O . SER A 1 130 ? -1.239 -23.031 -14.242 1 95.06 130 SER A O 1
ATOM 1002 N N . SER A 1 131 ? -0.828 -25 -15.242 1 94.12 131 SER A N 1
ATOM 1003 C CA . SER A 1 131 ? -2.164 -25.531 -14.992 1 94.12 131 SER A CA 1
ATOM 1004 C C . SER A 1 131 ? -2.289 -26.062 -13.57 1 94.12 131 SER A C 1
ATOM 1006 O O . SER A 1 131 ? -3.396 -26.328 -13.094 1 94.12 131 SER A O 1
ATOM 1008 N N . SER A 1 132 ? -1.111 -26.219 -12.906 1 92.75 132 SER A N 1
ATOM 1009 C CA . SER A 1 132 ? -1.122 -26.719 -11.531 1 92.75 132 SER A CA 1
ATOM 1010 C C . SER A 1 132 ? -0.018 -26.062 -10.703 1 92.75 132 SER A C 1
ATOM 1012 O O . SER A 1 132 ? 0.991 -25.609 -11.25 1 92.75 132 SER A O 1
ATOM 1014 N N . LEU A 1 133 ? -0.332 -26 -9.414 1 92.69 133 LEU A N 1
ATOM 1015 C CA . LEU A 1 133 ? 0.664 -25.5 -8.461 1 92.69 133 LEU A CA 1
ATOM 1016 C C . LEU A 1 133 ? 1.052 -26.594 -7.473 1 92.69 133 LEU A C 1
ATOM 1018 O O . LEU A 1 133 ? 0.225 -27.438 -7.113 1 92.69 133 LEU A O 1
ATOM 1022 N N . THR A 1 134 ? 2.314 -26.547 -7.105 1 90 134 THR A N 1
ATOM 1023 C CA . THR A 1 134 ? 2.803 -27.531 -6.148 1 90 134 THR A CA 1
ATOM 1024 C C . THR A 1 134 ? 1.975 -27.5 -4.867 1 90 134 THR A C 1
ATOM 1026 O O . THR A 1 134 ? 1.686 -26.422 -4.336 1 90 134 THR A O 1
ATOM 1029 N N . GLU A 1 135 ? 1.542 -28.641 -4.387 1 87.5 135 GLU A N 1
ATOM 1030 C CA . GLU A 1 135 ? 0.746 -28.719 -3.168 1 87.5 135 GLU A CA 1
ATOM 1031 C C . GLU A 1 135 ? 1.578 -28.359 -1.94 1 87.5 135 GLU A C 1
ATOM 1033 O O . GLU A 1 135 ? 2.789 -28.594 -1.915 1 87.5 135 GLU A O 1
ATOM 1038 N N . THR A 1 136 ? 0.96 -27.656 -1.041 1 88.81 136 THR A N 1
ATOM 1039 C CA . THR A 1 136 ? 1.558 -27.359 0.256 1 88.81 136 THR A CA 1
ATOM 1040 C C . THR A 1 136 ? 0.616 -27.766 1.389 1 88.81 136 THR A C 1
ATOM 1042 O O . THR A 1 136 ? -0.546 -28.094 1.148 1 88.81 136 THR A O 1
ATOM 1045 N N . MET A 1 137 ? 1.133 -27.766 2.641 1 80.06 137 MET A N 1
ATOM 1046 C CA . MET A 1 137 ? 0.299 -28.094 3.795 1 80.06 137 MET A CA 1
ATOM 1047 C C . MET A 1 137 ? -0.816 -27.062 3.963 1 80.06 137 MET A C 1
ATOM 1049 O O . MET A 1 137 ? -1.952 -27.422 4.281 1 80.06 137 MET A O 1
ATOM 1053 N N . ARG A 1 138 ? -0.626 -25.891 3.686 1 81 138 ARG A N 1
ATOM 1054 C CA . ARG A 1 138 ? -1.603 -24.812 3.805 1 81 138 ARG A CA 1
ATOM 1055 C C . ARG A 1 138 ? -2.609 -24.844 2.66 1 81 138 ARG A C 1
ATOM 1057 O O . ARG A 1 138 ? -3.799 -24.594 2.863 1 81 138 ARG A O 1
ATOM 1064 N N . GLY A 1 139 ? -2.16 -25.141 1.521 1 86 139 GLY A N 1
ATOM 1065 C CA . GLY A 1 139 ? -3 -25.266 0.341 1 86 139 GLY A CA 1
ATOM 1066 C C . GLY A 1 139 ? -3.83 -24.031 0.06 1 86 139 GLY A C 1
ATOM 1067 O O . GLY A 1 139 ? -3.295 -22.922 -0.021 1 86 139 GLY A O 1
ATOM 1068 N N . SER A 1 140 ? -5.125 -24.234 0.023 1 81.5 140 SER A N 1
ATOM 1069 C CA . SER A 1 140 ? -6.043 -23.172 -0.35 1 81.5 140 SER A CA 1
ATOM 1070 C C . SER A 1 140 ? -6.703 -22.547 0.879 1 81.5 140 SER A C 1
ATOM 1072 O O . SER A 1 140 ? -7.66 -21.781 0.758 1 81.5 140 SER A O 1
ATOM 1074 N N . GLY A 1 141 ? -6.137 -22.938 2.141 1 73.25 141 GLY A N 1
ATOM 1075 C CA . GLY A 1 141 ? -6.715 -22.391 3.355 1 73.25 141 GLY A CA 1
ATOM 1076 C C . GLY A 1 141 ? -6.383 -20.922 3.568 1 73.25 141 GLY A C 1
ATOM 1077 O O . GLY A 1 141 ? -5.223 -20.578 3.799 1 73.25 141 GLY A O 1
ATOM 1078 N N . GLY A 1 142 ? -6.973 -20.062 3.143 1 63 142 GLY A N 1
ATOM 1079 C CA . GLY A 1 142 ? -6.719 -18.641 3.143 1 63 142 GLY A CA 1
ATOM 1080 C C . GLY A 1 142 ? -7.352 -17.922 4.324 1 63 142 GLY A C 1
ATOM 1081 O O . GLY A 1 142 ? -7.234 -18.375 5.465 1 63 142 GLY A O 1
ATOM 1082 N N . PHE A 1 143 ? -8.25 -17.094 4.062 1 60.44 143 PHE A N 1
ATOM 1083 C CA . PHE A 1 143 ? -8.875 -16.172 4.992 1 60.44 143 PHE A CA 1
ATOM 1084 C C . PHE A 1 143 ? -9.391 -16.891 6.23 1 60.44 143 PHE A C 1
ATOM 1086 O O . PHE A 1 143 ? -10.273 -17.75 6.129 1 60.44 143 PHE A O 1
ATOM 1093 N N . GLY A 1 144 ? -8.984 -16.656 7.383 1 53.31 144 GLY A N 1
ATOM 1094 C CA . GLY A 1 144 ? -9.531 -17.188 8.617 1 53.31 144 GLY A CA 1
ATOM 1095 C C . GLY A 1 144 ? -9.023 -18.578 8.961 1 53.31 144 GLY A C 1
ATOM 1096 O O . GLY A 1 144 ? -9.594 -19.25 9.812 1 53.31 144 GLY A O 1
ATOM 1097 N N . SER A 1 145 ? -8.227 -19.125 8.016 1 48.97 145 SER A N 1
ATOM 1098 C CA . SER A 1 145 ? -7.953 -20.547 8.281 1 48.97 145 SER A CA 1
ATOM 1099 C C . SER A 1 145 ? -7.215 -20.719 9.602 1 48.97 145 SER A C 1
ATOM 1101 O O . SER A 1 145 ? -7.195 -21.828 10.164 1 48.97 145 SER A O 1
ATOM 1103 N N . THR A 1 146 ? -6.438 -19.922 10 1 49.12 146 THR A N 1
ATOM 1104 C CA . THR A 1 146 ? -5.711 -20.266 11.219 1 49.12 146 THR A CA 1
ATOM 1105 C C . THR A 1 146 ? -6.484 -19.812 12.453 1 49.12 146 THR A C 1
ATOM 1107 O O . THR A 1 146 ? -6.043 -20.031 13.586 1 49.12 146 THR A O 1
ATOM 1110 N N . GLY A 1 147 ? -7.781 -19.891 12.68 1 42.38 147 GLY A N 1
ATOM 1111 C CA . GLY A 1 147 ? -8.578 -19.812 13.891 1 42.38 147 GLY A CA 1
ATOM 1112 C C . GLY A 1 147 ? -8.828 -18.391 14.359 1 42.38 147 GLY A C 1
ATOM 1113 O O . GLY A 1 147 ? -7.938 -17.547 14.297 1 42.38 147 GLY A O 1
ATOM 1114 N N . VAL A 1 148 ? -9.969 -17.812 14.398 1 40.03 148 VAL A N 1
ATOM 1115 C CA . VAL A 1 148 ? -10.359 -16.703 15.266 1 40.03 148 VAL A CA 1
ATOM 1116 C C . VAL A 1 148 ? -10.367 -17.172 16.719 1 40.03 148 VAL A C 1
ATOM 1118 O O . VAL A 1 148 ? -10.617 -18.344 17 1 40.03 148 VAL A O 1
ATOM 1121 N N . MET B 1 1 ? 20.984 -9.609 -12.586 1 45.22 1 MET B N 1
ATOM 1122 C CA . MET B 1 1 ? 20.062 -9.664 -11.453 1 45.22 1 MET B CA 1
ATOM 1123 C C . MET B 1 1 ? 19.078 -10.82 -11.609 1 45.22 1 MET B C 1
ATOM 1125 O O . MET B 1 1 ? 18.453 -10.977 -12.664 1 45.22 1 MET B O 1
ATOM 1129 N N . THR B 1 2 ? 19.234 -11.914 -10.93 1 59.47 2 THR B N 1
ATOM 1130 C CA . THR B 1 2 ? 18.516 -13.164 -11.156 1 59.47 2 THR B CA 1
ATOM 1131 C C . THR B 1 2 ? 17.016 -12.945 -11.117 1 59.47 2 THR B C 1
ATOM 1133 O O . THR B 1 2 ? 16.484 -12.391 -10.148 1 59.47 2 THR B O 1
ATOM 1136 N N . ILE B 1 3 ? 16.359 -12.992 -12.266 1 74.69 3 ILE B N 1
ATOM 1137 C CA . ILE B 1 3 ? 14.914 -12.812 -12.422 1 74.69 3 ILE B CA 1
ATOM 1138 C C . ILE B 1 3 ? 14.18 -13.969 -11.734 1 74.69 3 ILE B C 1
ATOM 1140 O O . ILE B 1 3 ? 14.438 -15.133 -12.023 1 74.69 3 ILE B O 1
ATOM 1144 N N . THR B 1 4 ? 13.469 -13.789 -10.625 1 89.75 4 THR B N 1
ATOM 1145 C CA . THR B 1 4 ? 12.719 -14.805 -9.898 1 89.75 4 THR B CA 1
ATOM 1146 C C . THR B 1 4 ? 11.453 -15.195 -10.664 1 89.75 4 THR B C 1
ATOM 1148 O O . THR B 1 4 ? 10.664 -14.336 -11.047 1 89.75 4 THR B O 1
ATOM 1151 N N . GLN B 1 5 ? 11.391 -16.484 -10.953 1 93.62 5 GLN B N 1
ATOM 1152 C CA . GLN B 1 5 ? 10.195 -17 -11.617 1 93.62 5 GLN B CA 1
ATOM 1153 C C . GLN B 1 5 ? 9.141 -17.406 -10.602 1 93.62 5 GLN B C 1
ATOM 1155 O O . GLN B 1 5 ? 9.453 -18.062 -9.602 1 93.62 5 GLN B O 1
ATOM 1160 N N . VAL B 1 6 ? 7.926 -17.062 -10.859 1 95.56 6 VAL B N 1
ATOM 1161 C CA . VAL B 1 6 ? 6.809 -17.406 -9.992 1 95.56 6 VAL B CA 1
ATOM 1162 C C . VAL B 1 6 ? 5.707 -18.078 -10.805 1 95.56 6 VAL B C 1
ATOM 1164 O O . VAL B 1 6 ? 5.281 -17.562 -11.836 1 95.56 6 VAL B O 1
ATOM 1167 N N . LYS B 1 7 ? 5.273 -19.219 -10.344 1 96.81 7 LYS B N 1
ATOM 1168 C CA . LYS B 1 7 ? 4.191 -19.906 -11.031 1 96.81 7 LYS B CA 1
ATOM 1169 C C . LYS B 1 7 ? 2.846 -19.25 -10.758 1 96.81 7 LYS B C 1
ATOM 1171 O O . LYS B 1 7 ? 2.572 -18.844 -9.625 1 96.81 7 LYS B O 1
ATOM 1176 N N . ILE B 1 8 ? 2.088 -19.172 -11.773 1 97.31 8 ILE B N 1
ATOM 1177 C CA . ILE B 1 8 ? 0.742 -18.609 -11.672 1 97.31 8 ILE B CA 1
ATOM 1178 C C . ILE B 1 8 ? -0.249 -19.531 -12.391 1 97.31 8 ILE B C 1
ATOM 1180 O O . ILE B 1 8 ? 0.046 -20.047 -13.469 1 97.31 8 ILE B O 1
ATOM 1184 N N . LYS B 1 9 ? -1.392 -19.703 -11.742 1 97.56 9 LYS B N 1
ATOM 1185 C CA . LYS B 1 9 ? -2.475 -20.5 -12.305 1 97.56 9 LYS B CA 1
ATOM 1186 C C . LYS B 1 9 ? -3.719 -19.641 -12.539 1 97.56 9 LYS B C 1
ATOM 1188 O O . LYS B 1 9 ? -4.168 -18.938 -11.648 1 97.56 9 LYS B O 1
ATOM 1193 N N . LYS B 1 10 ? -4.199 -19.734 -13.766 1 97.38 10 LYS B N 1
ATOM 1194 C CA . LYS B 1 10 ? -5.496 -19.141 -14.086 1 97.38 10 LYS B CA 1
ATOM 1195 C C . LYS B 1 10 ? -6.641 -20.047 -13.656 1 97.38 10 LYS B C 1
ATOM 1197 O O . LYS B 1 10 ? -6.684 -21.219 -14.047 1 97.38 10 LYS B O 1
ATOM 1202 N N . LEU B 1 11 ? -7.516 -19.469 -12.93 1 97.25 11 LEU B N 1
ATOM 1203 C CA . LEU B 1 11 ? -8.656 -20.25 -12.477 1 97.25 11 LEU B CA 1
ATOM 1204 C C . LEU B 1 11 ? -9.844 -20.078 -13.414 1 97.25 11 LEU B C 1
ATOM 1206 O O . LEU B 1 11 ? -9.742 -19.375 -14.43 1 97.25 11 LEU B O 1
ATOM 1210 N N . GLU B 1 12 ? -10.945 -20.75 -13.062 1 95.81 12 GLU B N 1
ATOM 1211 C CA . GLU B 1 12 ? -12.102 -20.797 -13.953 1 95.81 12 GLU B CA 1
ATOM 1212 C C . GLU B 1 12 ? -12.68 -19.406 -14.188 1 95.81 12 GLU B C 1
ATOM 1214 O O . GLU B 1 12 ? -13.141 -19.094 -15.281 1 95.81 12 GLU B O 1
ATOM 1219 N N . ASN B 1 13 ? -12.609 -18.594 -13.195 1 96.56 13 ASN B N 1
ATOM 1220 C CA . ASN B 1 13 ? -13.219 -17.281 -13.281 1 96.56 13 ASN B CA 1
ATOM 1221 C C . ASN B 1 13 ? -12.219 -16.234 -13.75 1 96.56 13 ASN B C 1
ATOM 1223 O O . ASN B 1 13 ? -12.523 -15.031 -13.758 1 96.56 13 ASN B O 1
ATOM 1227 N N . PHE B 1 14 ? -11.086 -16.656 -14.18 1 95.62 14 PHE B N 1
ATOM 1228 C CA . PHE B 1 14 ? -10.062 -15.719 -14.609 1 95.62 14 PHE B CA 1
ATOM 1229 C C . PHE B 1 14 ? -10.594 -14.789 -15.695 1 95.62 14 PHE B C 1
ATOM 1231 O O . PHE B 1 14 ? -11.352 -15.219 -16.562 1 95.62 14 PHE B O 1
ATOM 1238 N N . SER B 1 15 ? -10.148 -13.492 -15.57 1 87.75 15 SER B N 1
ATOM 1239 C CA . SER B 1 15 ? -10.539 -12.492 -16.547 1 87.75 15 SER B CA 1
ATOM 1240 C C . SER B 1 15 ? -9.367 -11.578 -16.906 1 87.75 15 SER B C 1
ATOM 1242 O O . SER B 1 15 ? -8.578 -11.203 -16.031 1 87.75 15 SER B O 1
ATOM 1244 N N . GLY B 1 16 ? -9.383 -11.305 -18.203 1 87.44 16 GLY B N 1
ATOM 1245 C CA . GLY B 1 16 ? -8.406 -10.312 -18.625 1 87.44 16 GLY B CA 1
ATOM 1246 C C . GLY B 1 16 ? -7.004 -10.875 -18.781 1 87.44 16 GLY B C 1
ATOM 1247 O O . GLY B 1 16 ? -6.82 -11.938 -19.375 1 87.44 16 GLY B O 1
ATOM 1248 N N . SER B 1 17 ? -6.016 -10.078 -18.359 1 91.31 17 SER B N 1
ATOM 1249 C CA . SER B 1 17 ? -4.609 -10.453 -18.484 1 91.31 17 SER B CA 1
ATOM 1250 C C . SER B 1 17 ? -4.004 -10.758 -17.109 1 91.31 17 SER B C 1
ATOM 1252 O O . SER B 1 17 ? -4.555 -10.375 -16.078 1 91.31 17 SER B O 1
ATOM 1254 N N . LEU B 1 18 ? -2.936 -11.523 -17.188 1 95.12 18 LEU B N 1
ATOM 1255 C CA . LEU B 1 18 ? -2.18 -11.75 -15.953 1 95.12 18 LEU B CA 1
ATOM 1256 C C . LEU B 1 18 ? -1.696 -10.422 -15.367 1 95.12 18 LEU B C 1
ATOM 1258 O O . LEU B 1 18 ? -1.529 -9.445 -16.094 1 95.12 18 LEU B O 1
ATOM 1262 N N . PRO B 1 19 ? -1.561 -10.438 -14.031 1 94.81 19 PRO B N 1
ATOM 1263 C CA . PRO B 1 19 ? -1 -9.211 -13.445 1 94.81 19 PRO B CA 1
ATOM 1264 C C . PRO B 1 19 ? 0.304 -8.781 -14.117 1 94.81 19 PRO B C 1
ATOM 1266 O O . PRO B 1 19 ? 1.155 -9.625 -14.414 1 94.81 19 PRO B O 1
ATOM 1269 N N . GLU B 1 20 ? 0.41 -7.52 -14.32 1 92 20 GLU B N 1
ATOM 1270 C CA . GLU B 1 20 ? 1.586 -6.988 -15 1 92 20 GLU B CA 1
ATOM 1271 C C . GLU B 1 20 ? 2.037 -5.672 -14.375 1 92 20 GLU B C 1
ATOM 1273 O O . GLU B 1 20 ? 1.217 -4.914 -13.852 1 92 20 GLU B O 1
ATOM 1278 N N . TYR B 1 21 ? 3.312 -5.5 -14.523 1 92.5 21 TYR B N 1
ATOM 1279 C CA . TYR B 1 21 ? 3.855 -4.207 -14.133 1 92.5 21 TYR B CA 1
ATOM 1280 C C . TYR B 1 21 ? 3.477 -3.127 -15.141 1 92.5 21 TYR B C 1
ATOM 1282 O O . TYR B 1 21 ? 3.586 -3.332 -16.344 1 92.5 21 TYR B O 1
ATOM 1290 N N . 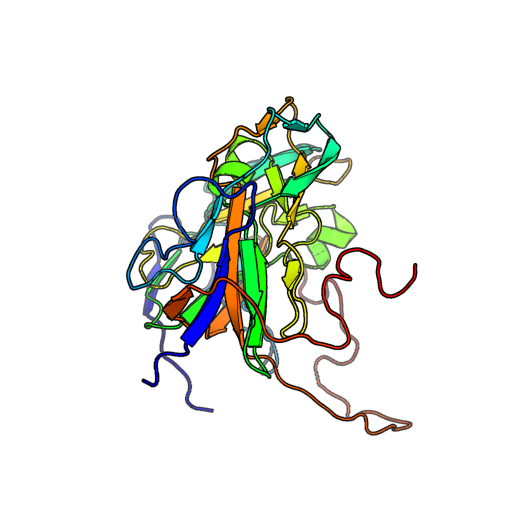ALA B 1 22 ? 3.045 -1.962 -14.594 1 88.5 22 ALA B N 1
ATOM 1291 C CA . ALA B 1 22 ? 2.662 -0.883 -15.5 1 88.5 22 ALA B CA 1
ATOM 1292 C C . ALA B 1 22 ? 3.875 -0.349 -16.25 1 88.5 22 ALA B C 1
ATOM 1294 O O . ALA B 1 22 ? 3.77 0.02 -17.422 1 88.5 22 ALA B O 1
ATOM 1295 N N . THR B 1 23 ? 4.992 -0.268 -15.594 1 85.88 23 THR B N 1
ATOM 1296 C CA . THR B 1 23 ? 6.246 0.168 -16.203 1 85.88 23 THR B CA 1
ATOM 1297 C C . THR B 1 23 ? 7.414 -0.68 -15.695 1 85.88 23 THR B C 1
ATOM 1299 O O . THR B 1 23 ? 7.242 -1.506 -14.797 1 85.88 23 THR B O 1
ATOM 1302 N N . GLU B 1 24 ? 8.547 -0.476 -16.328 1 85.88 24 GLU B N 1
ATOM 1303 C CA . GLU B 1 24 ? 9.742 -1.203 -15.906 1 85.88 24 GLU B CA 1
ATOM 1304 C C . GLU B 1 24 ? 10.156 -0.822 -14.492 1 85.88 24 GLU B C 1
ATOM 1306 O O . GLU B 1 24 ? 10.953 -1.524 -13.859 1 85.88 24 GLU B O 1
ATOM 1311 N N . HIS B 1 25 ? 9.539 0.219 -13.953 1 86.56 25 HIS B N 1
ATOM 1312 C CA . HIS B 1 25 ? 9.969 0.717 -12.656 1 86.56 25 HIS B CA 1
ATOM 1313 C C . HIS B 1 25 ? 8.836 0.657 -11.633 1 86.56 25 HIS B C 1
ATOM 1315 O O . HIS B 1 25 ? 8.984 1.134 -10.508 1 86.56 25 HIS B O 1
ATOM 1321 N N . SER B 1 26 ? 7.797 0.021 -12.07 1 90.69 26 SER B N 1
ATOM 1322 C CA . SER B 1 26 ? 6.672 -0.13 -11.156 1 90.69 26 SER B CA 1
ATOM 1323 C C . SER B 1 26 ? 6.973 -1.167 -10.078 1 90.69 26 SER B C 1
ATOM 1325 O O . SER B 1 26 ? 7.539 -2.223 -10.367 1 90.69 26 SER B O 1
ATOM 1327 N N . ALA B 1 27 ? 6.594 -0.829 -8.875 1 91.44 27 ALA B N 1
ATOM 1328 C CA . ALA B 1 27 ? 6.797 -1.756 -7.762 1 91.44 27 ALA B CA 1
ATOM 1329 C C . ALA B 1 27 ? 5.73 -2.85 -7.758 1 91.44 27 ALA B C 1
ATOM 1331 O O . ALA B 1 27 ? 6 -3.984 -7.359 1 91.44 27 ALA B O 1
ATOM 1332 N N . GLY B 1 28 ? 4.535 -2.465 -8.148 1 94.06 28 GLY B N 1
ATOM 1333 C CA . GLY B 1 28 ? 3.432 -3.402 -8.016 1 94.06 28 GLY B CA 1
ATOM 1334 C C . GLY B 1 28 ? 2.807 -3.771 -9.352 1 94.06 28 GLY B C 1
ATOM 1335 O O . GLY B 1 28 ? 3.049 -3.109 -10.359 1 94.06 28 GLY B O 1
ATOM 1336 N N . MET B 1 29 ? 2.004 -4.875 -9.32 1 96.31 29 MET B N 1
ATOM 1337 C CA . MET B 1 29 ? 1.188 -5.34 -10.438 1 96.31 29 MET B CA 1
ATOM 1338 C C . MET B 1 29 ? -0.298 -5.172 -10.133 1 96.31 29 MET B C 1
ATOM 1340 O O . MET B 1 29 ? -0.758 -5.523 -9.047 1 96.31 29 MET B O 1
ATOM 1344 N N . ASP B 1 30 ? -0.979 -4.762 -11.086 1 96.06 30 ASP B N 1
ATOM 1345 C CA . ASP B 1 30 ? -2.408 -4.555 -10.875 1 96.06 30 ASP B CA 1
ATOM 1346 C C . ASP B 1 30 ? -3.146 -5.891 -10.773 1 96.06 30 ASP B C 1
ATOM 1348 O O . ASP B 1 30 ? -2.852 -6.82 -11.523 1 96.06 30 ASP B O 1
ATOM 1352 N N . LEU B 1 31 ? -4.051 -5.914 -9.867 1 97.5 31 LEU B N 1
ATOM 1353 C CA . LEU B 1 31 ? -4.965 -7.047 -9.742 1 97.5 31 LEU B CA 1
ATOM 1354 C C . LEU B 1 31 ? -6.336 -6.703 -10.328 1 97.5 31 LEU B C 1
ATOM 1356 O O . LEU B 1 31 ? -6.863 -5.617 -10.078 1 97.5 31 LEU B O 1
ATOM 1360 N N . ILE B 1 32 ? -6.863 -7.664 -11.016 1 97.44 32 ILE B N 1
ATOM 1361 C CA . ILE B 1 32 ? -8.102 -7.453 -11.758 1 97.44 32 ILE B CA 1
ATOM 1362 C C . ILE B 1 32 ? -9.219 -8.289 -11.148 1 97.44 32 ILE B C 1
ATOM 1364 O O . ILE B 1 32 ? -9.008 -9.453 -10.797 1 97.44 32 ILE B O 1
ATOM 1368 N N . ALA B 1 33 ? -10.375 -7.672 -11.039 1 98.06 33 ALA B N 1
ATOM 1369 C CA . ALA B 1 33 ? -11.547 -8.359 -10.516 1 98.06 33 ALA B CA 1
ATOM 1370 C C . ALA B 1 33 ? -12.023 -9.445 -11.477 1 98.06 33 ALA B C 1
ATOM 1372 O O . ALA B 1 33 ? -12.086 -9.227 -12.695 1 98.06 33 ALA B O 1
ATOM 1373 N N . ALA B 1 34 ? -12.438 -10.57 -10.883 1 98 34 ALA B N 1
ATOM 1374 C CA . ALA B 1 34 ? -12.891 -11.695 -11.703 1 98 34 ALA B CA 1
ATOM 1375 C C . ALA B 1 34 ? -14.297 -12.133 -11.297 1 98 34 ALA B C 1
ATOM 1377 O O . ALA B 1 34 ? -14.68 -13.281 -11.531 1 98 34 ALA B O 1
ATOM 1378 N N . ASN B 1 35 ? -14.977 -11.312 -10.578 1 97.69 35 ASN B N 1
ATOM 1379 C CA . ASN B 1 35 ? -16.344 -11.648 -10.203 1 97.69 35 ASN B CA 1
ATOM 1380 C C . ASN B 1 35 ? -17.234 -11.859 -11.43 1 97.69 35 ASN B C 1
ATOM 1382 O O . ASN B 1 35 ? -17.141 -11.102 -12.398 1 97.69 35 ASN B O 1
ATOM 1386 N N . GLU B 1 36 ? -18.062 -12.844 -11.398 1 96.44 36 GLU B N 1
ATOM 1387 C CA . GLU B 1 36 ? -18.953 -13.156 -12.516 1 96.44 36 GLU B CA 1
ATOM 1388 C C . GLU B 1 36 ? -20.016 -12.078 -12.688 1 96.44 36 GLU B C 1
ATOM 1390 O O . GLU B 1 36 ? -20.312 -11.664 -13.812 1 96.44 36 GLU B O 1
ATOM 1395 N N . GLN B 1 37 ? -20.625 -11.711 -11.617 1 97.31 37 GLN B N 1
ATOM 1396 C CA . GLN B 1 37 ? -21.609 -10.641 -11.586 1 97.31 37 GLN B CA 1
ATOM 1397 C C . GLN B 1 37 ? -21.078 -9.422 -10.844 1 97.31 37 GLN B C 1
ATOM 1399 O O . GLN B 1 37 ? -20.219 -9.547 -9.961 1 97.31 37 GLN B O 1
ATOM 1404 N N . PRO B 1 38 ? -21.625 -8.305 -11.281 1 98.19 38 PRO B N 1
ATOM 1405 C CA . PRO B 1 38 ? -21.219 -7.113 -10.539 1 98.19 38 PRO B CA 1
ATOM 1406 C C . PRO B 1 38 ? -21.438 -7.242 -9.031 1 98.19 38 PRO B C 1
ATOM 1408 O O . PRO B 1 38 ? -22.453 -7.82 -8.609 1 98.19 38 PRO B O 1
ATOM 1411 N N . ILE B 1 39 ? -20.484 -6.746 -8.258 1 98.44 39 ILE B N 1
ATOM 1412 C CA . ILE B 1 39 ? -20.594 -6.742 -6.805 1 98.44 39 ILE B CA 1
ATOM 1413 C C . ILE B 1 39 ? -20.688 -5.305 -6.297 1 98.44 39 ILE B C 1
ATOM 1415 O O . ILE B 1 39 ? -19.812 -4.48 -6.562 1 98.44 39 ILE B O 1
ATOM 1419 N N . THR B 1 40 ? -21.719 -5.004 -5.602 1 98.69 40 THR B N 1
ATOM 1420 C CA . THR B 1 40 ? -21.859 -3.686 -4.996 1 98.69 40 THR B CA 1
ATOM 1421 C C . THR B 1 40 ? -21.281 -3.666 -3.586 1 98.69 40 THR B C 1
ATOM 1423 O O . THR B 1 40 ? -21.594 -4.535 -2.77 1 98.69 40 THR B O 1
ATOM 1426 N N . ILE B 1 41 ? -20.375 -2.721 -3.375 1 98.44 41 ILE B N 1
ATOM 1427 C CA . ILE B 1 41 ? -19.906 -2.445 -2.021 1 98.44 41 ILE B CA 1
ATOM 1428 C C . ILE B 1 41 ? -20.562 -1.178 -1.493 1 98.44 41 ILE B C 1
ATOM 1430 O O . ILE B 1 41 ? -20.219 -0.068 -1.903 1 98.44 41 ILE B O 1
ATOM 1434 N N . LYS B 1 42 ? -21.5 -1.332 -0.56 1 98.19 42 LYS B N 1
ATOM 1435 C CA . LYS B 1 42 ? -22.172 -0.164 0.01 1 98.19 42 LYS B CA 1
ATOM 1436 C C . LYS B 1 42 ? -21.219 0.617 0.92 1 98.19 42 LYS B C 1
ATOM 1438 O O . LYS B 1 42 ? -20.219 0.082 1.384 1 98.19 42 LYS B O 1
ATOM 1443 N N . ALA B 1 43 ? -21.625 1.925 1.088 1 96.5 43 ALA B N 1
ATOM 1444 C CA . ALA B 1 43 ? -20.828 2.727 2.023 1 96.5 43 ALA B CA 1
ATOM 1445 C C . ALA B 1 43 ? -20.703 2.025 3.371 1 96.5 43 ALA B C 1
ATOM 1447 O O . ALA B 1 43 ? -21.703 1.571 3.941 1 96.5 43 ALA B O 1
ATOM 1448 N N . GLY B 1 44 ? -19.453 1.859 3.777 1 95.88 44 GLY B N 1
ATOM 1449 C CA . GLY B 1 44 ? -19.203 1.259 5.078 1 95.88 44 GLY B CA 1
ATOM 1450 C C . GLY B 1 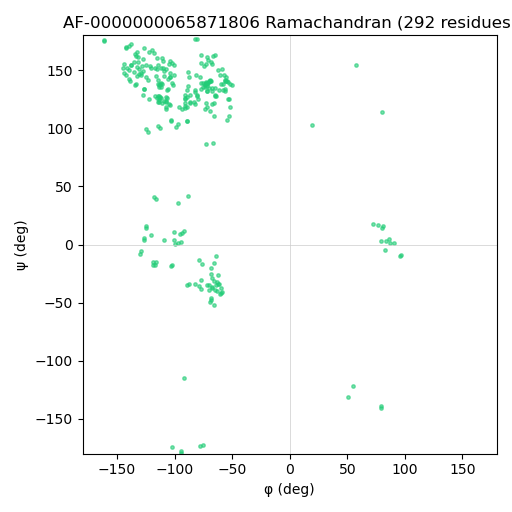44 ? -19.141 -0.256 5.031 1 95.88 44 GLY B C 1
ATOM 1451 O O . GLY B 1 44 ? -18.859 -0.902 6.047 1 95.88 44 GLY B O 1
ATOM 1452 N N . GLU B 1 45 ? -19.281 -0.901 3.914 1 97.81 45 GLU B N 1
ATOM 1453 C CA . GLU B 1 45 ? -19.344 -2.357 3.824 1 97.81 45 GLU B CA 1
ATOM 1454 C C . GLU B 1 45 ? -18.031 -2.939 3.312 1 97.81 45 GLU B C 1
ATOM 1456 O O . GLU B 1 45 ? -17.219 -2.229 2.711 1 97.81 45 GLU B O 1
ATOM 1461 N N . ILE B 1 46 ? -17.875 -4.133 3.623 1 97.56 46 ILE B N 1
ATOM 1462 C CA . ILE B 1 46 ? -16.719 -4.914 3.186 1 97.56 46 ILE B CA 1
ATOM 1463 C C . ILE B 1 46 ? -17.172 -6.027 2.246 1 97.56 46 ILE B C 1
ATOM 1465 O O . ILE B 1 46 ? -18.203 -6.656 2.477 1 97.56 46 ILE B O 1
ATOM 1469 N N . GLN B 1 47 ? -16.406 -6.223 1.191 1 98.12 47 GLN B N 1
ATOM 1470 C CA . GLN B 1 47 ? -16.656 -7.324 0.266 1 98.12 47 GLN B CA 1
ATOM 1471 C C . GLN B 1 47 ? -15.359 -8.047 -0.087 1 98.12 47 GLN B C 1
ATOM 1473 O O . GLN B 1 47 ? -14.281 -7.434 -0.108 1 98.12 47 GLN B O 1
ATOM 1478 N N . LEU B 1 48 ? -15.492 -9.281 -0.313 1 97.44 48 LEU B N 1
ATOM 1479 C CA . LEU B 1 48 ? -14.398 -10.109 -0.8 1 97.44 48 LEU B CA 1
ATOM 1480 C C . LEU B 1 48 ? -14.461 -10.266 -2.316 1 97.44 48 LEU B C 1
ATOM 1482 O O . LEU B 1 48 ? -15.43 -10.82 -2.844 1 97.44 48 LEU B O 1
ATOM 1486 N N . ILE B 1 49 ? -13.43 -9.805 -3.057 1 98.06 49 ILE B N 1
ATOM 1487 C CA . ILE B 1 49 ? -13.469 -9.773 -4.516 1 98.06 49 ILE B CA 1
ATOM 1488 C C . ILE B 1 49 ? -12.492 -10.805 -5.078 1 98.06 49 ILE B C 1
ATOM 1490 O O . ILE B 1 49 ? -11.289 -10.758 -4.785 1 98.06 49 ILE B O 1
ATOM 1494 N N . PRO B 1 50 ? -12.945 -11.703 -5.836 1 97.94 50 PRO B N 1
ATOM 1495 C CA . PRO B 1 50 ? -12.047 -12.68 -6.453 1 97.94 50 PRO B CA 1
ATOM 1496 C C . PRO B 1 50 ? -11.203 -12.086 -7.574 1 97.94 50 PRO B C 1
ATOM 1498 O O . PRO B 1 50 ? -11.609 -11.102 -8.203 1 97.94 50 PRO B O 1
ATOM 1501 N N . THR B 1 51 ? -10.023 -12.688 -7.871 1 98 51 THR B N 1
ATOM 1502 C CA . THR B 1 51 ? -9.156 -12.203 -8.938 1 98 51 THR B CA 1
ATOM 1503 C C . THR B 1 51 ? -8.969 -13.273 -10.008 1 98 51 THR B C 1
ATOM 1505 O O . THR B 1 51 ? -8.422 -13 -11.086 1 98 51 THR B O 1
ATOM 1508 N N . GLY B 1 52 ? -9.328 -14.539 -9.664 1 97.81 52 GLY B N 1
ATOM 1509 C CA . GLY B 1 52 ? -9.266 -15.617 -10.641 1 97.81 52 GLY B CA 1
ATOM 1510 C C . GLY B 1 52 ? -7.871 -16.172 -10.82 1 97.81 52 GLY B C 1
ATOM 1511 O O . GLY B 1 52 ? -7.59 -16.844 -11.82 1 97.81 52 GLY B O 1
ATOM 1512 N N . ILE B 1 53 ? -6.914 -15.867 -9.859 1 97.56 53 ILE B N 1
ATOM 1513 C CA . ILE B 1 53 ? -5.559 -16.375 -10.023 1 97.56 53 ILE B CA 1
ATOM 1514 C C . ILE B 1 53 ? -5.078 -17 -8.719 1 97.56 53 ILE B C 1
ATOM 1516 O O . ILE B 1 53 ? -5.551 -16.641 -7.637 1 97.56 53 ILE B O 1
ATOM 1520 N N . ALA B 1 54 ? -4.223 -17.906 -8.805 1 97.62 54 ALA B N 1
ATOM 1521 C CA . ALA B 1 54 ? -3.449 -18.5 -7.719 1 97.62 54 ALA B CA 1
ATOM 1522 C C . ALA B 1 54 ? -1.964 -18.547 -8.062 1 97.62 54 ALA B C 1
ATOM 1524 O O . ALA B 1 54 ? -1.597 -18.734 -9.227 1 97.62 54 ALA B O 1
ATOM 1525 N N . ILE B 1 55 ? -1.125 -18.406 -7.059 1 97.31 55 ILE B N 1
ATOM 1526 C CA . ILE B 1 55 ? 0.302 -18.344 -7.359 1 97.31 55 ILE B CA 1
ATOM 1527 C C . ILE B 1 55 ? 1.07 -19.25 -6.398 1 97.31 55 ILE B C 1
ATOM 1529 O O . ILE B 1 55 ? 0.533 -19.672 -5.371 1 97.31 55 ILE B O 1
ATOM 1533 N N . ALA B 1 56 ? 2.293 -19.531 -6.785 1 96.62 56 ALA B N 1
ATOM 1534 C CA . ALA B 1 56 ? 3.25 -20.25 -5.949 1 96.62 56 ALA B CA 1
ATOM 1535 C C . ALA B 1 56 ? 4.543 -19.453 -5.789 1 96.62 56 ALA B C 1
ATOM 1537 O O . ALA B 1 56 ? 5.422 -19.5 -6.648 1 96.62 56 ALA B O 1
ATOM 1538 N N . LEU B 1 57 ? 4.656 -18.766 -4.664 1 95.19 57 LEU B N 1
ATOM 1539 C CA . LEU B 1 57 ? 5.844 -17.969 -4.379 1 95.19 57 LEU B CA 1
ATOM 1540 C C . LEU B 1 57 ? 6.973 -18.844 -3.846 1 95.19 57 LEU B C 1
ATOM 1542 O O . LEU B 1 57 ? 6.719 -19.844 -3.17 1 95.19 57 LEU B O 1
ATOM 1546 N N . PRO B 1 58 ? 8.219 -18.469 -4.199 1 93.94 58 PRO B N 1
ATOM 1547 C CA . PRO B 1 58 ? 9.328 -19.172 -3.551 1 93.94 58 PRO B CA 1
ATOM 1548 C C . PRO B 1 58 ? 9.414 -18.875 -2.055 1 93.94 58 PRO B C 1
ATOM 1550 O O . PRO B 1 58 ? 8.836 -17.891 -1.579 1 93.94 58 PRO B O 1
ATOM 1553 N N . ASP B 1 59 ? 10.125 -19.719 -1.389 1 92.44 59 ASP B N 1
ATOM 1554 C CA . ASP B 1 59 ? 10.367 -19.484 0.03 1 92.44 59 ASP B CA 1
ATOM 1555 C C . ASP B 1 59 ? 10.992 -18.109 0.254 1 92.44 59 ASP B C 1
ATOM 1557 O O . ASP B 1 59 ? 11.758 -17.625 -0.582 1 92.44 59 ASP B O 1
ATOM 1561 N N . SER B 1 60 ? 10.648 -17.453 1.308 1 93.88 60 SER B N 1
ATOM 1562 C CA . SER B 1 60 ? 11.195 -16.172 1.764 1 93.88 60 SER B CA 1
ATOM 1563 C C . SER B 1 60 ? 10.594 -15 0.991 1 93.88 60 SER B C 1
ATOM 1565 O O . SER B 1 60 ? 11.031 -13.859 1.142 1 93.88 60 SER B O 1
ATOM 1567 N N . PHE B 1 61 ? 9.641 -15.391 0.111 1 94.75 61 PHE B N 1
ATOM 1568 C CA . PHE B 1 61 ? 8.898 -14.344 -0.586 1 94.75 61 PHE B CA 1
ATOM 1569 C C . PHE B 1 61 ? 7.473 -14.242 -0.05 1 94.75 61 PHE B C 1
ATOM 1571 O O . PHE B 1 61 ? 6.922 -15.219 0.453 1 94.75 61 PHE B O 1
ATOM 1578 N N . GLU B 1 62 ? 6.957 -13.055 -0.135 1 96.25 62 GLU B N 1
ATOM 1579 C CA . GLU B 1 62 ? 5.539 -12.789 0.085 1 96.25 62 GLU B CA 1
ATOM 1580 C C . GLU B 1 62 ? 4.98 -11.852 -0.983 1 96.25 62 GLU B C 1
ATOM 1582 O O . GLU B 1 62 ? 5.742 -11.172 -1.675 1 96.25 62 GLU B O 1
ATOM 1587 N N . ALA B 1 63 ? 3.656 -11.992 -1.104 1 96.69 63 ALA B N 1
ATOM 1588 C CA . ALA B 1 63 ? 2.951 -10.953 -1.859 1 96.69 63 ALA B CA 1
ATOM 1589 C C . ALA B 1 63 ? 2.162 -10.039 -0.929 1 96.69 63 ALA B C 1
ATOM 1591 O O . ALA B 1 63 ? 1.515 -10.508 0.011 1 96.69 63 ALA B O 1
ATOM 1592 N N . GLN B 1 64 ? 2.285 -8.781 -1.131 1 97.56 64 GLN B N 1
ATOM 1593 C CA . GLN B 1 64 ? 1.514 -7.766 -0.426 1 97.56 64 GLN B CA 1
ATOM 1594 C C . GLN B 1 64 ? 0.417 -7.188 -1.317 1 97.56 64 GLN B C 1
ATOM 1596 O O . GLN B 1 64 ? 0.699 -6.668 -2.4 1 97.56 64 GLN B O 1
ATOM 1601 N N . ILE B 1 65 ? -0.82 -7.332 -0.85 1 98.12 65 ILE B N 1
ATOM 1602 C CA . ILE B 1 65 ? -1.951 -6.738 -1.553 1 98.12 65 ILE B CA 1
ATOM 1603 C C . ILE B 1 65 ? -2.215 -5.332 -1.012 1 98.12 65 ILE B C 1
ATOM 1605 O O . ILE B 1 65 ? -2.514 -5.164 0.173 1 98.12 65 ILE B O 1
ATOM 1609 N N . ARG B 1 66 ? -2.096 -4.332 -1.922 1 98 66 ARG B N 1
ATOM 1610 C CA . ARG B 1 66 ? -2.184 -2.934 -1.511 1 98 66 ARG B CA 1
ATOM 1611 C C . ARG B 1 66 ? -3.258 -2.195 -2.303 1 98 66 ARG B C 1
ATOM 1613 O O . ARG B 1 66 ? -3.602 -2.6 -3.416 1 98 66 ARG B O 1
ATOM 1620 N N . PRO B 1 67 ? -3.775 -1.115 -1.659 1 97.62 67 PRO B N 1
ATOM 1621 C CA . PRO B 1 67 ? -4.801 -0.332 -2.352 1 97.62 67 PRO B CA 1
ATOM 1622 C C . PRO B 1 67 ? -4.258 0.411 -3.57 1 97.62 67 PRO B C 1
ATOM 1624 O O . PRO B 1 67 ? -3.053 0.66 -3.656 1 97.62 67 PRO B O 1
ATOM 1627 N N . ARG B 1 68 ? -5.211 0.692 -4.531 1 95.12 68 ARG B N 1
ATOM 1628 C CA . ARG B 1 68 ? -4.926 1.645 -5.602 1 95.12 68 ARG B CA 1
ATOM 1629 C C . ARG B 1 68 ? -5.254 3.07 -5.168 1 95.12 68 ARG B C 1
ATOM 1631 O O . ARG B 1 68 ? -6.375 3.354 -4.742 1 95.12 68 ARG B O 1
ATOM 1638 N N . SER B 1 69 ? -4.32 3.885 -5.363 1 94.44 69 SER B N 1
ATOM 1639 C CA . SER B 1 69 ? -4.523 5.266 -4.934 1 94.44 69 SER B CA 1
ATOM 1640 C C . SER B 1 69 ? -5.738 5.883 -5.621 1 94.44 69 SER B C 1
ATOM 1642 O O . SER B 1 69 ? -6.512 6.609 -4.992 1 94.44 69 SER B O 1
ATOM 1644 N N . GLY B 1 70 ? -5.93 5.609 -6.914 1 94.12 70 GLY B N 1
ATOM 1645 C CA . GLY B 1 70 ? -7.039 6.172 -7.668 1 94.12 70 GLY B CA 1
ATOM 1646 C C . GLY B 1 70 ? -8.398 5.801 -7.102 1 94.12 70 GLY B C 1
ATOM 1647 O O . GLY B 1 70 ? -9.289 6.645 -7.004 1 94.12 70 GLY B O 1
ATOM 1648 N N . LEU B 1 71 ? -8.586 4.602 -6.707 1 95.62 71 LEU B N 1
ATOM 1649 C CA . LEU B 1 71 ? -9.844 4.141 -6.121 1 95.62 71 LEU B CA 1
ATOM 1650 C C . LEU B 1 71 ? -10.047 4.742 -4.738 1 95.62 71 LEU B C 1
ATOM 1652 O O . LEU B 1 71 ? -11.172 5.098 -4.371 1 95.62 71 LEU B O 1
ATOM 1656 N N . ALA B 1 72 ? -8.953 4.82 -4 1 95.38 72 ALA B N 1
ATOM 1657 C CA . ALA B 1 72 ? -9.031 5.359 -2.646 1 95.38 72 ALA B CA 1
ATOM 1658 C C . ALA B 1 72 ? -9.414 6.836 -2.666 1 95.38 72 ALA B C 1
ATOM 1660 O O . ALA B 1 72 ? -10.344 7.254 -1.973 1 95.38 72 ALA B O 1
ATOM 1661 N N . VAL B 1 73 ? -8.68 7.652 -3.461 1 94.06 73 VAL B N 1
ATOM 1662 C CA . VAL B 1 73 ? -8.859 9.102 -3.445 1 94.06 73 VAL B CA 1
ATOM 1663 C C . VAL B 1 73 ? -10.211 9.461 -4.062 1 94.06 73 VAL B C 1
ATOM 1665 O O . VAL B 1 73 ? -10.906 10.352 -3.576 1 94.06 73 VAL B O 1
ATOM 1668 N N . LYS B 1 74 ? -10.688 8.734 -5.086 1 95.38 74 LYS B N 1
ATOM 1669 C CA . LYS B 1 74 ? -11.883 9.117 -5.84 1 95.38 74 LYS B CA 1
ATOM 1670 C C . LYS B 1 74 ? -13.141 8.539 -5.199 1 95.38 74 LYS B C 1
ATOM 1672 O O . LYS B 1 74 ? -14.195 9.188 -5.199 1 95.38 74 LYS B O 1
ATOM 1677 N N . HIS B 1 75 ? -12.977 7.301 -4.633 1 96.44 75 HIS B N 1
ATOM 1678 C CA . HIS B 1 75 ? -14.211 6.605 -4.262 1 96.44 75 HIS B CA 1
ATOM 1679 C C . HIS B 1 75 ? -14.148 6.113 -2.82 1 96.44 75 HIS B C 1
ATOM 1681 O O . HIS B 1 75 ? -15.133 5.594 -2.295 1 96.44 75 HIS B O 1
ATOM 1687 N N . GLY B 1 76 ? -13.016 6.262 -2.166 1 97 76 GLY B N 1
ATOM 1688 C CA . GLY B 1 76 ? -12.867 5.773 -0.805 1 97 76 GLY B CA 1
ATOM 1689 C C . GLY B 1 76 ? -12.773 4.262 -0.72 1 97 76 GLY B C 1
ATOM 1690 O O . GLY B 1 76 ? -13.023 3.678 0.335 1 97 76 GLY B O 1
ATOM 1691 N N . ILE B 1 77 ? -12.477 3.643 -1.86 1 98 77 ILE B N 1
ATOM 1692 C CA . ILE B 1 77 ? -12.312 2.193 -1.896 1 98 77 ILE B CA 1
ATOM 1693 C C . ILE B 1 77 ? -10.875 1.825 -1.548 1 98 77 ILE B C 1
ATOM 1695 O O . ILE B 1 77 ? -9.93 2.293 -2.195 1 98 77 ILE B O 1
ATOM 1699 N N . THR B 1 78 ? -10.703 1.048 -0.542 1 97.75 78 THR B N 1
ATOM 1700 C CA . THR B 1 78 ? -9.367 0.64 -0.11 1 97.75 78 THR B CA 1
ATOM 1701 C C . THR B 1 78 ? -9.367 -0.816 0.346 1 97.75 78 THR B C 1
ATOM 1703 O O . THR B 1 78 ? -10.414 -1.466 0.364 1 97.75 78 THR B O 1
ATOM 1706 N N . VAL B 1 79 ? -8.156 -1.338 0.535 1 97.94 79 VAL B N 1
ATOM 1707 C CA . VAL B 1 79 ? -7.992 -2.699 1.031 1 97.94 79 VAL B CA 1
ATOM 1708 C C . VAL B 1 79 ? -8.117 -2.715 2.553 1 97.94 79 VAL B C 1
ATOM 1710 O O . VAL B 1 79 ? -7.344 -2.061 3.254 1 97.94 79 VAL B O 1
ATOM 1713 N N . ALA B 1 80 ? -9.039 -3.453 3.082 1 95.56 80 ALA B N 1
ATOM 1714 C CA . ALA B 1 80 ? -9.414 -3.408 4.492 1 95.56 80 ALA B CA 1
ATOM 1715 C C . ALA B 1 80 ? -8.273 -3.887 5.383 1 95.56 80 ALA B C 1
ATOM 1717 O O . ALA B 1 80 ? -8.125 -3.418 6.512 1 95.56 80 ALA B O 1
ATOM 1718 N N . ASN B 1 81 ? -7.516 -4.746 4.902 1 93.62 81 ASN B N 1
ATOM 1719 C CA . ASN B 1 81 ? -6.414 -5.32 5.664 1 93.62 81 ASN B CA 1
ATOM 1720 C C . ASN B 1 81 ? -5.062 -4.977 5.047 1 93.62 81 ASN B C 1
ATOM 1722 O O . ASN B 1 81 ? -4.141 -5.793 5.059 1 93.62 81 ASN B O 1
ATOM 1726 N N . SER B 1 82 ? -4.914 -3.836 4.594 1 94.69 82 SER B N 1
ATOM 1727 C CA . SER B 1 82 ? -3.727 -3.412 3.855 1 94.69 82 SER B CA 1
ATOM 1728 C C . SER B 1 82 ? -2.514 -3.305 4.773 1 94.69 82 SER B C 1
ATOM 1730 O O . SER B 1 82 ? -2.598 -2.721 5.855 1 94.69 82 SER B O 1
ATOM 1732 N N . PRO B 1 83 ? -1.358 -3.797 4.422 1 95.62 83 PRO B N 1
ATOM 1733 C CA . PRO B 1 83 ? -1.267 -4.707 3.277 1 95.62 83 PRO B CA 1
ATOM 1734 C C . PRO B 1 83 ? -1.786 -6.105 3.596 1 95.62 83 PRO B C 1
ATOM 1736 O O . PRO B 1 83 ? -1.566 -6.617 4.699 1 95.62 83 PRO B O 1
ATOM 1739 N N . GLY B 1 84 ? -2.57 -6.664 2.688 1 95.06 84 GLY B N 1
ATOM 1740 C CA . GLY B 1 84 ? -2.871 -8.086 2.787 1 95.06 84 GLY B CA 1
ATOM 1741 C C . GLY B 1 84 ? -1.676 -8.969 2.496 1 95.06 84 GLY B C 1
ATOM 1742 O O . GLY B 1 84 ? -0.891 -8.68 1.589 1 95.06 84 GLY B O 1
ATOM 1743 N N . THR B 1 85 ? -1.556 -10.016 3.213 1 94.94 85 THR B N 1
ATOM 1744 C CA . THR B 1 85 ? -0.4 -10.891 3.07 1 94.94 85 THR B CA 1
ATOM 1745 C C . THR B 1 85 ? -0.795 -12.195 2.385 1 94.94 85 THR B C 1
ATOM 1747 O O . THR B 1 85 ? -1.777 -12.836 2.77 1 94.94 85 THR B O 1
ATOM 1750 N N . ILE B 1 86 ? -0.046 -12.484 1.322 1 94.75 86 ILE B N 1
ATOM 1751 C CA . ILE B 1 86 ? -0.11 -13.812 0.712 1 94.75 86 ILE B CA 1
ATOM 1752 C C . ILE B 1 86 ? 1.17 -14.586 1.022 1 94.75 86 ILE B C 1
ATOM 1754 O O . ILE B 1 86 ? 2.256 -14.203 0.578 1 94.75 86 ILE B O 1
ATOM 1758 N N . ASP B 1 87 ? 0.968 -15.641 1.691 1 93.88 87 ASP B N 1
ATOM 1759 C CA . ASP B 1 87 ? 2.1 -16.469 2.105 1 93.88 87 ASP B CA 1
ATOM 1760 C C . ASP B 1 87 ? 2.621 -17.312 0.943 1 93.88 87 ASP B C 1
ATOM 1762 O O . ASP B 1 87 ? 1.869 -17.641 0.021 1 93.88 87 ASP B O 1
ATOM 1766 N N . ALA B 1 88 ? 3.877 -17.688 1.052 1 93.44 88 ALA B N 1
ATOM 1767 C CA . ALA B 1 88 ? 4.531 -18.484 0.01 1 93.44 88 ALA B CA 1
ATOM 1768 C C . ALA B 1 88 ? 3.854 -19.828 -0.155 1 93.44 88 ALA B C 1
ATOM 1770 O O . ALA B 1 88 ? 3.867 -20.406 -1.244 1 93.44 88 ALA B O 1
ATOM 1771 N N . ASP B 1 89 ? 3.203 -20.344 0.879 1 91.62 89 ASP B N 1
ATOM 1772 C CA . ASP B 1 89 ? 2.633 -21.688 0.818 1 91.62 89 ASP B CA 1
ATOM 1773 C C . ASP B 1 89 ? 1.132 -21.625 0.544 1 91.62 89 ASP B C 1
ATOM 1775 O O . ASP B 1 89 ? 0.451 -22.656 0.583 1 91.62 89 ASP B O 1
ATOM 1779 N N . TYR B 1 90 ? 0.609 -20.469 0.335 1 94.31 90 TYR B N 1
ATOM 1780 C CA . TYR B 1 90 ? -0.797 -20.359 -0.037 1 94.31 90 TYR B CA 1
ATOM 1781 C C . TYR B 1 90 ? -1.004 -20.719 -1.503 1 94.31 90 TYR B C 1
ATOM 1783 O O . TYR B 1 90 ? -0.273 -20.25 -2.375 1 94.31 90 TYR B O 1
ATOM 1791 N N . ARG B 1 91 ? -1.992 -21.531 -1.776 1 95.31 91 ARG B N 1
ATOM 1792 C CA . ARG B 1 91 ? -2.234 -22 -3.135 1 95.31 91 ARG B CA 1
ATOM 1793 C C . ARG B 1 91 ? -3.672 -21.734 -3.564 1 95.31 91 ARG B C 1
ATOM 1795 O O . ARG B 1 91 ? -4.094 -22.141 -4.645 1 95.31 91 ARG B O 1
ATOM 1802 N N . GLY B 1 92 ? -4.445 -21.078 -2.74 1 94.88 92 GLY B N 1
ATOM 1803 C CA . GLY B 1 92 ? -5.812 -20.719 -3.076 1 94.88 92 GLY B CA 1
ATOM 1804 C C . GLY B 1 92 ? -5.902 -19.484 -3.949 1 94.88 92 GLY B C 1
ATOM 1805 O O . GLY B 1 92 ? -4.883 -18.859 -4.258 1 94.88 92 GLY B O 1
ATOM 1806 N N . GLU B 1 93 ? -7.117 -19.172 -4.32 1 97 93 GLU B N 1
ATOM 1807 C CA . GLU B 1 93 ? -7.348 -17.969 -5.098 1 97 93 GLU B CA 1
ATOM 1808 C C . GLU B 1 93 ? -6.996 -16.719 -4.297 1 97 93 GLU B C 1
ATOM 1810 O O . GLU B 1 93 ? -7.379 -16.594 -3.131 1 97 93 GLU B O 1
ATOM 1815 N N . ILE B 1 94 ? -6.207 -15.922 -4.941 1 97.12 94 ILE B N 1
ATOM 1816 C CA . ILE B 1 94 ? -6.004 -14.602 -4.355 1 97.12 94 ILE B CA 1
ATOM 1817 C C . ILE B 1 94 ? -7.305 -13.805 -4.426 1 97.12 94 ILE B C 1
ATOM 1819 O O . ILE B 1 94 ? -7.879 -13.641 -5.508 1 97.12 94 ILE B O 1
ATOM 1823 N N . LYS B 1 95 ? -7.773 -13.406 -3.295 1 97.56 95 LYS B N 1
ATOM 1824 C CA . LYS B 1 95 ? -8.93 -12.516 -3.195 1 97.56 95 LYS B CA 1
ATOM 1825 C C . LYS B 1 95 ? -8.562 -11.219 -2.471 1 97.56 95 LYS B C 1
ATOM 1827 O O . LYS B 1 95 ? -7.629 -11.203 -1.661 1 97.56 95 LYS B O 1
ATOM 1832 N N . VAL B 1 96 ? -9.266 -10.203 -2.811 1 98.06 96 VAL B N 1
ATOM 1833 C CA . VAL B 1 96 ? -8.992 -8.891 -2.24 1 98.06 96 VAL B CA 1
ATOM 1834 C C . VAL B 1 96 ? -10.141 -8.469 -1.327 1 98.06 96 VAL B C 1
ATOM 1836 O O . VAL B 1 96 ? -11.305 -8.477 -1.739 1 98.06 96 VAL B O 1
ATOM 1839 N N . ILE B 1 97 ? -9.82 -8.117 -0.087 1 97.69 97 ILE B N 1
ATOM 1840 C CA . ILE B 1 97 ? -10.812 -7.605 0.85 1 97.69 97 ILE B CA 1
ATOM 1841 C C . ILE B 1 97 ? -10.914 -6.086 0.719 1 97.69 97 ILE B C 1
ATOM 1843 O O . ILE B 1 97 ? -10.023 -5.359 1.175 1 97.69 97 ILE B O 1
ATOM 1847 N N . LEU B 1 98 ? -12.016 -5.699 0.112 1 98.31 98 LEU B N 1
ATOM 1848 C CA . LEU B 1 98 ? -12.203 -4.27 -0.095 1 98.31 98 LEU B CA 1
ATOM 1849 C C . LEU B 1 98 ? -13.219 -3.707 0.891 1 98.31 98 LEU B C 1
ATOM 1851 O O . LEU B 1 98 ? -14.195 -4.379 1.236 1 98.31 98 LEU B O 1
ATOM 1855 N N . ILE B 1 99 ? -12.977 -2.504 1.312 1 98.12 99 ILE B N 1
ATOM 1856 C CA . ILE B 1 99 ? -13.93 -1.741 2.111 1 98.12 99 ILE B CA 1
ATOM 1857 C C . ILE B 1 99 ? -14.242 -0.418 1.416 1 98.12 99 ILE B C 1
ATOM 1859 O O . ILE B 1 99 ? -13.359 0.192 0.804 1 98.12 99 ILE B O 1
ATOM 1863 N N . ASN B 1 100 ? -15.492 -0.023 1.494 1 98.19 100 ASN B N 1
ATOM 1864 C CA . ASN B 1 100 ? -15.945 1.272 0.999 1 98.19 100 ASN B CA 1
ATOM 1865 C C . ASN B 1 100 ? -16.031 2.305 2.119 1 98.19 100 ASN B C 1
ATOM 1867 O O . ASN B 1 100 ? -16.984 2.316 2.891 1 98.19 100 ASN B O 1
ATOM 1871 N N . LEU B 1 101 ? -15.062 3.178 2.137 1 96.31 101 LEU B N 1
ATOM 1872 C CA . LEU B 1 101 ? -15.055 4.25 3.127 1 96.31 101 LEU B CA 1
ATOM 1873 C C . LEU B 1 101 ? -15.625 5.535 2.543 1 96.31 101 LEU B C 1
ATOM 1875 O O . LEU B 1 101 ? -15.586 6.586 3.186 1 96.31 101 LEU B O 1
ATOM 1879 N N . GLY B 1 102 ? -16.047 5.504 1.324 1 95.31 102 GLY B N 1
ATOM 1880 C CA . GLY B 1 102 ? -16.719 6.625 0.68 1 95.31 102 GLY B CA 1
ATOM 1881 C C . GLY B 1 102 ? -18.156 6.801 1.13 1 95.31 102 GLY B C 1
ATOM 1882 O O . GLY B 1 102 ? -18.594 6.16 2.084 1 95.31 102 GLY B O 1
ATOM 1883 N N . LYS B 1 103 ? -18.828 7.73 0.43 1 94.44 103 LYS B N 1
ATOM 1884 C CA . LYS B 1 103 ? -20.203 8.086 0.803 1 94.44 103 LYS B CA 1
ATOM 1885 C C . LYS B 1 103 ? -21.203 7.43 -0.13 1 94.44 103 LYS B C 1
ATOM 1887 O O . LYS B 1 103 ? -22.391 7.34 0.196 1 94.44 103 LYS B O 1
ATOM 1892 N N . GLU B 1 104 ? -20.766 6.973 -1.29 1 96.81 104 GLU B N 1
ATOM 1893 C CA . GLU B 1 104 ? -21.641 6.391 -2.297 1 96.81 104 GLU B CA 1
ATOM 1894 C C . GLU B 1 104 ? -21.328 4.914 -2.516 1 96.81 104 GLU B C 1
ATOM 1896 O O . GLU B 1 104 ? -20.188 4.48 -2.324 1 96.81 104 GLU B O 1
ATOM 1901 N N . ASP B 1 105 ? -22.359 4.207 -2.904 1 98.31 105 ASP B N 1
ATOM 1902 C CA . ASP B 1 105 ? -22.125 2.824 -3.307 1 98.31 105 ASP B CA 1
ATOM 1903 C C . ASP B 1 105 ? -21.109 2.742 -4.445 1 98.31 105 ASP B C 1
ATOM 1905 O O . ASP B 1 105 ? -21.031 3.648 -5.277 1 98.31 105 ASP B O 1
ATOM 1909 N N . PHE B 1 106 ? -20.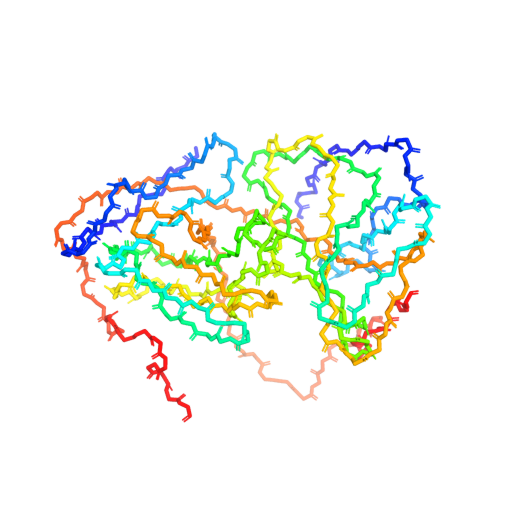375 1.7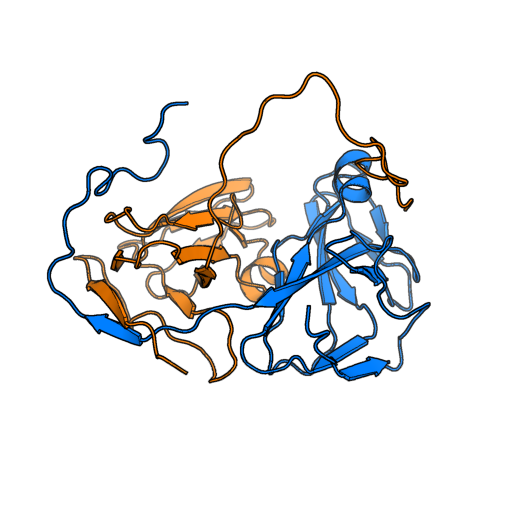3 -4.418 1 98.5 106 PHE B N 1
ATOM 1910 C CA . PHE B 1 106 ? -19.406 1.499 -5.477 1 98.5 106 PHE B CA 1
ATOM 1911 C C . PHE B 1 106 ? -19.578 0.116 -6.09 1 98.5 106 PHE B C 1
ATOM 1913 O O . PHE B 1 106 ? -19.656 -0.882 -5.371 1 98.5 106 PHE B O 1
ATOM 1920 N N . VAL B 1 107 ? -19.578 0.023 -7.387 1 98.75 107 VAL B N 1
ATOM 1921 C CA . VAL B 1 107 ? -19.828 -1.242 -8.07 1 98.75 107 VAL B CA 1
ATOM 1922 C C . VAL B 1 107 ? -18.531 -1.774 -8.672 1 98.75 107 VAL B C 1
ATOM 1924 O O . VAL B 1 107 ? -17.859 -1.078 -9.438 1 98.75 107 VAL B O 1
ATOM 1927 N N . ILE B 1 108 ? -18.188 -2.98 -8.297 1 98.38 108 ILE B N 1
ATOM 1928 C CA . ILE B 1 108 ? -17.047 -3.684 -8.891 1 98.38 108 ILE B CA 1
ATOM 1929 C C . ILE B 1 108 ? -17.516 -4.504 -10.086 1 98.38 108 ILE B C 1
ATOM 1931 O O . ILE B 1 108 ? -18.328 -5.422 -9.938 1 98.38 108 ILE B O 1
ATOM 1935 N N . GLU B 1 109 ? -17 -4.141 -11.195 1 97.62 109 GLU B N 1
ATOM 1936 C CA . GLU B 1 109 ? -17.281 -4.906 -12.406 1 97.62 109 GLU B CA 1
ATOM 1937 C C . GLU B 1 109 ? -16.109 -5.836 -12.742 1 97.62 109 GLU B C 1
ATOM 1939 O O . GLU B 1 109 ? -14.969 -5.555 -12.391 1 97.62 109 GLU B O 1
ATOM 1944 N N . LYS B 1 110 ? -16.5 -6.898 -13.453 1 97 110 LYS B N 1
ATOM 1945 C CA . LYS B 1 110 ? -15.453 -7.777 -13.969 1 97 110 LYS B CA 1
ATOM 1946 C C . LYS B 1 110 ? -14.453 -6.996 -14.82 1 97 110 LYS B C 1
ATOM 1948 O O . LYS B 1 110 ? -14.844 -6.156 -15.633 1 97 110 LYS B O 1
ATOM 1953 N N . GLY B 1 111 ? -13.125 -7.258 -14.555 1 96.31 111 GLY B N 1
ATOM 1954 C CA . GLY B 1 111 ? -12.102 -6.617 -15.375 1 96.31 111 GLY B CA 1
ATOM 1955 C C . GLY B 1 111 ? -11.555 -5.348 -14.758 1 96.31 111 GLY B C 1
ATOM 1956 O O . GLY B 1 111 ? -10.562 -4.793 -15.242 1 96.31 111 GLY B O 1
ATOM 1957 N N . MET B 1 112 ? -12.156 -4.879 -13.727 1 96.81 112 MET B N 1
ATOM 1958 C CA . MET B 1 112 ? -11.703 -3.658 -13.062 1 96.81 112 MET B CA 1
ATOM 1959 C C . MET B 1 112 ? -10.406 -3.906 -12.297 1 96.81 112 MET B C 1
ATOM 1961 O O . MET B 1 112 ? -10.25 -4.938 -11.633 1 96.81 112 MET B O 1
ATOM 1965 N N . ARG B 1 113 ? -9.445 -2.979 -12.391 1 96.94 113 ARG B N 1
ATOM 1966 C CA . ARG B 1 113 ? -8.273 -3.018 -11.523 1 96.94 113 ARG B CA 1
ATOM 1967 C C . ARG B 1 113 ? -8.641 -2.623 -10.094 1 96.94 113 ARG B C 1
ATOM 1969 O O . ARG B 1 113 ? -9.039 -1.482 -9.844 1 96.94 113 ARG B O 1
ATOM 1976 N N . ILE B 1 114 ? -8.461 -3.498 -9.125 1 97.5 114 ILE B N 1
ATOM 1977 C CA . ILE B 1 114 ? -9.086 -3.264 -7.828 1 97.5 114 ILE B CA 1
ATOM 1978 C C . ILE B 1 114 ? -8.016 -3.146 -6.75 1 97.5 114 ILE B C 1
ATOM 1980 O O . ILE B 1 114 ? -8.281 -2.68 -5.641 1 97.5 114 ILE B O 1
ATOM 1984 N N . ALA B 1 115 ? -6.832 -3.58 -6.992 1 97.94 115 ALA B N 1
ATOM 1985 C CA . ALA B 1 115 ? -5.695 -3.545 -6.07 1 97.94 115 ALA B CA 1
ATOM 1986 C C . ALA B 1 115 ? -4.375 -3.701 -6.824 1 97.94 115 ALA B C 1
ATOM 1988 O O . ALA B 1 115 ? -4.359 -3.754 -8.055 1 97.94 115 ALA B O 1
ATOM 1989 N N . GLN B 1 116 ? -3.322 -3.586 -6.082 1 97.38 116 GLN B N 1
ATOM 1990 C CA . GLN B 1 116 ? -2.008 -3.916 -6.625 1 97.38 116 GLN B CA 1
ATOM 1991 C C . GLN B 1 116 ? -1.273 -4.902 -5.723 1 97.38 116 GLN B C 1
ATOM 1993 O O . GLN B 1 116 ? -1.498 -4.93 -4.512 1 97.38 116 GLN B O 1
ATOM 1998 N N . MET B 1 117 ? -0.466 -5.699 -6.371 1 97.75 117 MET B N 1
ATOM 1999 C CA . MET B 1 117 ? 0.308 -6.73 -5.684 1 97.75 117 MET B CA 1
ATOM 2000 C C . MET B 1 117 ? 1.801 -6.426 -5.754 1 97.75 117 MET B C 1
ATOM 2002 O O . MET B 1 117 ? 2.338 -6.184 -6.836 1 97.75 117 MET B O 1
ATOM 2006 N N . ILE B 1 118 ? 2.447 -6.352 -4.676 1 96.44 118 ILE B N 1
ATOM 2007 C CA . ILE B 1 118 ? 3.891 -6.145 -4.602 1 96.44 118 ILE B CA 1
ATOM 2008 C C . ILE B 1 118 ? 4.562 -7.387 -4.02 1 96.44 118 ILE B C 1
ATOM 2010 O O . ILE B 1 118 ? 4.117 -7.922 -3 1 96.44 118 ILE B O 1
ATOM 2014 N N . ILE B 1 119 ? 5.574 -7.91 -4.715 1 95.5 119 ILE B N 1
ATOM 2015 C CA . ILE B 1 119 ? 6.344 -9.062 -4.25 1 95.5 119 ILE B CA 1
ATOM 2016 C C . ILE B 1 119 ? 7.547 -8.586 -3.441 1 95.5 119 ILE B C 1
ATOM 2018 O O . ILE B 1 119 ? 8.273 -7.684 -3.871 1 95.5 119 ILE B O 1
ATOM 2022 N N . ALA B 1 120 ? 7.695 -9.125 -2.27 1 94 120 ALA B N 1
ATOM 2023 C CA . ALA B 1 120 ? 8.789 -8.727 -1.391 1 94 120 ALA B CA 1
ATOM 2024 C C . ALA B 1 120 ? 9.414 -9.938 -0.706 1 94 120 ALA B C 1
ATOM 2026 O O . ALA B 1 120 ? 8.789 -11 -0.614 1 94 120 ALA B O 1
ATOM 2027 N N . LYS B 1 121 ? 10.648 -9.773 -0.34 1 93.44 121 LYS B N 1
ATOM 2028 C CA . LYS B 1 121 ? 11.289 -10.758 0.527 1 93.44 121 LYS B CA 1
ATOM 2029 C C . LYS B 1 121 ? 11.062 -10.422 1.999 1 93.44 121 LYS B C 1
ATOM 2031 O O . LYS B 1 121 ? 10.836 -9.266 2.348 1 93.44 121 LYS B O 1
ATOM 2036 N N . TYR B 1 122 ? 10.992 -11.453 2.801 1 90.5 122 TYR B N 1
ATOM 2037 C CA . TYR B 1 122 ? 10.914 -11.25 4.242 1 90.5 122 TYR B CA 1
ATOM 2038 C C . TYR B 1 122 ? 11.984 -12.07 4.965 1 90.5 122 TYR B C 1
ATOM 2040 O O . TYR B 1 122 ? 12.609 -12.945 4.367 1 90.5 122 TYR B O 1
ATOM 2048 N N . GLU B 1 123 ? 12.258 -11.625 6.199 1 90.62 123 GLU B N 1
ATOM 2049 C CA . GLU B 1 123 ? 13.234 -12.312 7.035 1 90.62 123 GLU B CA 1
ATOM 2050 C C . GLU B 1 123 ? 12.555 -13.203 8.062 1 90.62 123 GLU B C 1
ATOM 2052 O O . GLU B 1 123 ? 11.43 -12.93 8.484 1 90.62 123 GLU B O 1
ATOM 2057 N N . ARG B 1 124 ? 13.141 -14.328 8.398 1 89.75 124 ARG B N 1
ATOM 2058 C CA . ARG B 1 124 ? 12.727 -15.203 9.492 1 89.75 124 ARG B CA 1
ATOM 2059 C C . ARG B 1 124 ? 13.688 -15.094 10.672 1 89.75 124 ARG B C 1
ATOM 2061 O O . ARG B 1 124 ? 14.891 -14.883 10.484 1 89.75 124 ARG B O 1
ATOM 2068 N N . ILE B 1 125 ? 13.133 -15.156 11.938 1 90.5 125 ILE B N 1
ATOM 2069 C CA . ILE B 1 125 ? 13.984 -15.031 13.117 1 90.5 125 ILE B CA 1
ATOM 2070 C C . ILE B 1 125 ? 13.641 -16.141 14.117 1 90.5 125 ILE B C 1
ATOM 2072 O O . ILE B 1 125 ? 12.641 -16.844 13.953 1 90.5 125 ILE B O 1
ATOM 2076 N N . LEU B 1 126 ? 14.5 -16.328 15.07 1 92.44 126 LEU B N 1
ATOM 2077 C CA . LEU B 1 126 ? 14.258 -17.172 16.234 1 92.44 126 LEU B CA 1
ATOM 2078 C C . L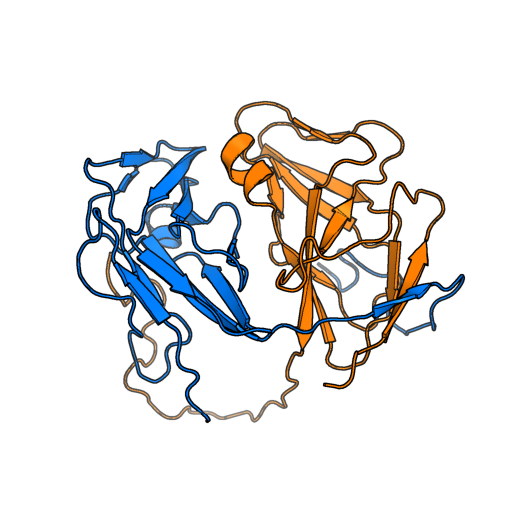EU B 1 126 ? 14.227 -16.328 17.516 1 92.44 126 LEU B C 1
ATOM 2080 O O . LEU B 1 126 ? 15.07 -15.445 17.688 1 92.44 126 LEU B O 1
ATOM 2084 N N . TRP B 1 127 ? 13.312 -16.688 18.422 1 92 127 TRP B N 1
ATOM 2085 C CA . TRP B 1 127 ? 13.219 -15.945 19.672 1 92 127 TRP B CA 1
ATOM 2086 C C . TRP B 1 127 ? 14.258 -16.438 20.672 1 92 127 TRP B C 1
ATOM 2088 O O . TRP B 1 127 ? 14.508 -17.641 20.781 1 92 127 TRP B O 1
ATOM 2098 N N . GLU B 1 128 ? 14.93 -15.375 21.266 1 95.38 128 GLU B N 1
ATOM 2099 C CA . GLU B 1 128 ? 15.734 -15.594 22.469 1 95.38 128 GLU B CA 1
ATOM 2100 C C . GLU B 1 128 ? 15.117 -14.898 23.672 1 95.38 128 GLU B C 1
ATOM 2102 O O . GLU B 1 128 ? 15.219 -13.68 23.828 1 95.38 128 GLU B O 1
ATOM 2107 N N . GLU B 1 129 ? 14.406 -15.719 24.5 1 93.88 129 GLU B N 1
ATOM 2108 C CA . GLU B 1 129 ? 13.75 -15.18 25.688 1 93.88 129 GLU B CA 1
ATOM 2109 C C . GLU B 1 129 ? 14.766 -14.57 26.656 1 93.88 129 GLU B C 1
ATOM 2111 O O . GLU B 1 129 ? 15.836 -15.141 26.875 1 93.88 129 GLU B O 1
ATOM 2116 N N . SER B 1 130 ? 14.414 -13.312 27.125 1 94.44 130 SER B N 1
ATOM 2117 C CA . SER B 1 130 ? 15.273 -12.617 28.078 1 94.44 130 SER B CA 1
ATOM 2118 C C . SER B 1 130 ? 14.453 -11.859 29.109 1 94.44 130 SER B C 1
ATOM 2120 O O . SER B 1 130 ? 13.352 -11.398 28.828 1 94.44 130 SER B O 1
ATOM 2122 N N . SER B 1 131 ? 14.875 -11.727 30.359 1 94.25 131 SER B N 1
ATOM 2123 C CA . SER B 1 131 ? 14.188 -11 31.422 1 94.25 131 SER B CA 1
ATOM 2124 C C . SER B 1 131 ? 14.359 -9.492 31.266 1 94.25 131 SER B C 1
ATOM 2126 O O . SER B 1 131 ? 13.688 -8.711 31.938 1 94.25 131 SER B O 1
ATOM 2128 N N . SER B 1 132 ? 15.352 -9.172 30.438 1 90.94 132 SER B N 1
ATOM 2129 C CA . SER B 1 132 ? 15.594 -7.754 30.234 1 90.94 132 SER B CA 1
ATOM 2130 C C . SER B 1 132 ? 16.016 -7.469 28.797 1 90.94 132 SER B C 1
ATOM 2132 O O . SER B 1 132 ? 16.453 -8.375 28.078 1 90.94 132 SER B O 1
ATOM 2134 N N . LEU B 1 133 ? 15.766 -6.246 28.391 1 90.62 133 LEU B N 1
ATOM 2135 C CA . LEU B 1 133 ? 16.234 -5.758 27.094 1 90.62 133 LEU B CA 1
ATOM 2136 C C . LEU B 1 133 ? 17.219 -4.605 27.281 1 90.62 133 LEU B C 1
ATOM 2138 O O . LEU B 1 133 ? 17.125 -3.846 28.25 1 90.62 133 LEU B O 1
ATOM 2142 N N . THR B 1 134 ? 18.125 -4.523 26.234 1 89.31 134 THR B N 1
ATOM 2143 C CA . THR B 1 134 ? 19.078 -3.422 26.281 1 89.31 134 THR B CA 1
ATOM 2144 C C . THR B 1 134 ? 18.359 -2.08 26.156 1 89.31 134 THR B C 1
ATOM 2146 O O . THR B 1 134 ? 17.5 -1.909 25.297 1 89.31 134 THR B O 1
ATOM 2149 N N . GLU B 1 135 ? 18.594 -1.182 27.047 1 85.25 135 GLU B N 1
ATOM 2150 C CA . GLU B 1 135 ? 18 0.146 27.016 1 85.25 135 GLU B CA 1
ATOM 2151 C C . GLU B 1 135 ? 18.469 0.942 25.812 1 85.25 135 GLU B C 1
ATOM 2153 O O . GLU B 1 135 ? 19.625 0.799 25.375 1 85.25 135 GLU B O 1
ATOM 2158 N N . THR B 1 136 ? 17.469 1.539 25.234 1 82.56 136 THR B N 1
ATOM 2159 C CA . THR B 1 136 ? 17.797 2.449 24.141 1 82.56 136 THR B CA 1
ATOM 2160 C C . THR B 1 136 ? 17.328 3.865 24.453 1 82.56 136 THR B C 1
ATOM 2162 O O . THR B 1 136 ? 16.594 4.082 25.422 1 82.56 136 THR B O 1
ATOM 2165 N N . MET B 1 137 ? 17.828 4.848 23.625 1 78.12 137 MET B N 1
ATOM 2166 C CA . MET B 1 137 ? 17.406 6.238 23.797 1 78.12 137 MET B CA 1
ATOM 2167 C C . MET B 1 137 ? 15.898 6.379 23.625 1 78.12 137 MET B C 1
ATOM 2169 O O . MET B 1 137 ? 15.258 7.148 24.344 1 78.12 137 MET B O 1
ATOM 2173 N N . ARG B 1 138 ? 15.32 5.66 22.719 1 77.5 138 ARG B N 1
ATOM 2174 C CA . ARG B 1 138 ? 13.883 5.754 22.469 1 77.5 138 ARG B CA 1
ATOM 2175 C C . ARG B 1 138 ? 13.086 5.012 23.531 1 77.5 138 ARG B C 1
ATOM 2177 O O . ARG B 1 138 ? 11.969 5.418 23.875 1 77.5 138 ARG B O 1
ATOM 2184 N N . GLY B 1 139 ? 13.625 4.043 24.031 1 76 139 GLY B N 1
ATOM 2185 C CA . GLY B 1 139 ? 13 3.268 25.078 1 76 139 GLY B CA 1
ATOM 2186 C C . GLY B 1 139 ? 11.586 2.834 24.75 1 76 139 GLY B C 1
ATOM 2187 O O . GLY B 1 139 ? 11.344 2.266 23.672 1 76 139 GLY B O 1
ATOM 2188 N N . SER B 1 140 ? 10.68 3.033 25.641 1 72.5 140 SER B N 1
ATOM 2189 C CA . SER B 1 140 ? 9.289 2.611 25.5 1 72.5 140 SER B CA 1
ATOM 2190 C C . SER B 1 140 ? 8.43 3.719 24.891 1 72.5 140 SER B C 1
ATOM 2192 O O . SER B 1 140 ? 7.203 3.672 24.969 1 72.5 140 SER B O 1
ATOM 2194 N N . GLY B 1 141 ? 9.195 4.719 24.406 1 66.25 141 GLY B N 1
ATOM 2195 C CA . GLY B 1 141 ? 8.438 5.816 23.828 1 66.25 141 GLY B CA 1
ATOM 2196 C C . GLY B 1 141 ? 7.688 5.426 22.562 1 66.25 141 GLY B C 1
ATOM 2197 O O . GLY B 1 141 ? 8.297 5.043 21.562 1 66.25 141 GLY B O 1
ATOM 2198 N N . GLY B 1 142 ? 6.652 4.984 22.609 1 61.69 142 GLY B N 1
ATOM 2199 C CA . GLY B 1 142 ? 5.828 4.551 21.484 1 61.69 142 GLY B CA 1
ATOM 2200 C C . GLY B 1 142 ? 4.742 5.543 21.125 1 61.69 142 GLY B C 1
ATOM 2201 O O . GLY B 1 142 ? 4.699 6.648 21.672 1 61.69 142 GLY B O 1
ATOM 2202 N N . PHE B 1 143 ? 3.896 5.285 20.266 1 60.19 143 PHE B N 1
ATOM 2203 C CA . PHE B 1 143 ? 2.689 5.926 19.766 1 60.19 143 PHE B CA 1
ATOM 2204 C C . PHE B 1 143 ? 2.668 7.406 20.125 1 60.19 143 PHE B C 1
ATOM 2206 O O . PHE B 1 143 ? 2.551 7.758 21.297 1 60.19 143 PHE B O 1
ATOM 2213 N N . GLY B 1 144 ? 2.984 8.344 19.141 1 54.84 144 GLY B N 1
ATOM 2214 C CA . GLY B 1 144 ? 2.781 9.766 19.359 1 54.84 144 GLY B CA 1
ATOM 2215 C C . GLY B 1 144 ? 3.994 10.461 19.953 1 54.84 144 GLY B C 1
ATOM 2216 O O . GLY B 1 144 ? 3.885 11.562 20.484 1 54.84 144 GLY B O 1
ATOM 2217 N N . SER B 1 145 ? 5.047 9.602 20.125 1 52.22 145 SER B N 1
ATOM 2218 C CA . SER B 1 145 ? 6.086 10.258 20.906 1 52.22 145 SER B CA 1
ATOM 2219 C C . SER B 1 145 ? 6.727 11.398 20.109 1 52.22 145 SER B C 1
ATOM 2221 O O . SER B 1 145 ? 7.371 12.273 20.703 1 52.22 145 SER B O 1
ATOM 2223 N N . THR B 1 146 ? 6.59 11.375 18.766 1 55.16 146 THR B N 1
ATOM 2224 C CA . THR B 1 146 ? 7.293 12.461 18.094 1 55.16 146 THR B CA 1
ATOM 2225 C C . THR B 1 146 ? 6.352 13.625 17.797 1 55.16 146 THR B C 1
ATOM 2227 O O . THR B 1 146 ? 6.715 14.562 17.094 1 55.16 146 THR B O 1
ATOM 2230 N N . GLY B 1 147 ? 5.395 13.898 18.672 1 52.72 147 GLY B N 1
ATOM 2231 C CA . GLY B 1 147 ? 4.566 15.094 18.641 1 52.72 147 GLY B CA 1
ATOM 2232 C C . GLY B 1 147 ? 3.807 15.258 17.344 1 52.72 147 GLY B C 1
ATOM 2233 O O . GLY B 1 147 ? 3.984 14.461 16.406 1 52.72 147 GLY B O 1
ATOM 2234 N N . VAL B 1 148 ? 2.59 16.016 17.375 1 52.19 148 VAL B N 1
ATOM 2235 C CA . VAL B 1 148 ? 1.778 16.453 16.234 1 52.19 148 VAL B CA 1
ATOM 2236 C C . VAL B 1 148 ? 2.523 17.531 15.453 1 52.19 148 VAL B C 1
ATOM 2238 O O . VAL B 1 148 ? 3.344 18.25 16.016 1 52.19 148 VAL B O 1
#

Radius of gyration: 20.07 Å; Cα contacts (8 Å, |Δi|>4): 733; chains: 2; bounding box: 48×56×50 Å

Secondary structure (DSSP, 8-state):
------EEEE-TT--S----BSSTT-S-EEEE---SS-EEE-TT-EEEEE-SEEEEPPTTEEEEEE--HHHHHHH-EEETTSSEEE-TT--S--EEEEEE-SSS-EEEPTT-EEEEEEEEE-B-EEEEE-S-----SSBT--TTTT--/---EEEEEEE-TT--SS---BSSTT-SEEEEE---SS-EEE-TT-EEEEE-SEEEEPPTTEEEEEE--HHHHHHH-EEETTSSEEE-TTB-S--EEEEEE-SSS-EEEPTT-EEEEEEEEE---------S-----SSTT--SSTT--

Solvent-accessible surface area (backbone atoms only — not comparable to full-atom values): 16246 Å² total; per-residue (Å²): 125,88,82,80,84,64,54,71,45,79,43,94,48,43,42,89,70,77,68,45,55,87,45,97,81,46,77,40,20,46,36,33,26,19,42,92,58,74,45,75,32,41,51,60,30,73,44,80,43,42,32,24,33,26,47,44,46,52,87,58,30,34,36,34,39,34,55,37,56,37,46,30,75,75,50,27,34,36,41,52,26,30,47,31,80,42,40,19,72,46,70,57,71,49,61,44,49,33,28,21,71,27,87,53,70,42,74,47,45,62,59,34,62,67,29,27,39,31,80,43,73,51,47,68,71,41,82,39,82,33,97,71,72,86,86,45,94,54,24,58,59,53,90,71,57,86,63,129,127,89,75,42,73,29,40,33,29,78,42,94,48,44,43,89,69,76,68,44,58,86,45,99,42,44,61,40,20,46,35,33,25,20,41,90,58,74,42,76,31,43,52,73,30,72,44,79,42,42,32,24,34,25,44,43,46,53,86,56,32,34,37,34,39,25,27,35,62,69,44,22,77,75,48,27,34,21,40,70,56,39,58,33,80,41,56,31,52,38,50,30,69,50,61,45,50,34,26,21,57,26,88,53,68,43,75,47,46,59,59,38,75,68,30,26,38,30,39,30,73,61,86,87,86,79,90,78,91,68,99,70,75,87,85,53,95,64,60,87,65,50,79,43,67,82,60,117

InterPro domains:
  IPR008181 Deoxyuridine triphosphate nucleotidohydrolase [MF_00116] (4-148)
  IPR008181 Deoxyuridine triphosphate nucleotidohydrolase [PTHR11241] (5-148)
  IPR008181 Deoxyuridine triphosphate nucleotidohydrolase [TIGR00576] (7-147)
  IPR029054 dUTPase-like [PF00692] (17-147)
  IPR033704 dUTPase, trimeric [cd07557] (27-119)
  IPR036157 dUTPase-like superfamily [G3DSA:2.70.40.10] (1-147)
  IPR036157 dUTPase-like superfamily [SSF51283] (12-148)

Foldseek 3Di:
DPDDDKDKDAAPLADDDDFDAPDPPRQWTFAFFRDPDKDKAFAFGKDKTFRRMFIAADPQKKKFKWFDPVCCVPFVKTFPDGRDIDDNPDGDTDITIIHGNGHGMDIHDGGDRGIIMGMDGDDDDDDDDDPDDDDDPCRPVDDCNVDD/DDDDDKDKDAAPLADDDDFDAPDPPRQWTFAFFRDPDKDKAFAFGKDKTFRRMFIAADPQKKKWKWFDPVCCVPFVKTQPPGRDIDDNPDGDTDITIIHGNGHGMDIHDGGDRGIIIGMDGHDDDDDDDDPDDDDDPCRPVDDCNVDD

Organism: Rickettsia felis (strain ATCC VR-1525 / URRWXCal2) (NCBI:txid315456)

Nearest PDB structures (foldseek):
  7n6s-assembly1_B  TM=9.472E-01  e=9.743E-23  Rickettsia prowazekii str. Madrid E
  7n56-assembly3_K  TM=9.901E-01  e=3.446E-21  Rickettsia prowazekii str. Madrid E
  8y1q-assembly1_C  TM=9.778E-01  e=2.006E-16  Aquifex aeolicus
  8y1q-assembly1_B  TM=9.728E-01  e=2.239E-16  Aquifex aeolicus
  8hrv-assembly1_A  TM=9.618E-01  e=1.798E-16  Helicobacter pylori 26695

pLDDT: mean 91.56, std 11.07, range [40.03, 98.75]